Protein AF-D5UI68-F1 (afdb_monomer)

Secondary structure (DSSP, 8-state):
--HHHHHHHHHHHHHHHHHHHHHHHHH----------STTTHHHHHHHHHHHHHHHHHHHHHHHHHTTSTTHHHHHHHHHHHHTB-TTT-PBPPHHHHHHHHGGGS-TTHHHHHHHHHHHHSS--PPPPTT-EEE---THHHHHT-TT--HHHHHHHHHHHHHHHHHHHHHHHTTS---EEE---TT---HHHHHHHHTTPPPSEEEEEEETTEEEEEEE-SS-EEEEEEEETTPPP-EEE-SSSTT-EEETTSTTHHHHHHHHHHH----SSHHHHHHHHHHHHHTT-EEEEEEEEE-SSSSTTSPPEEEEEEEEE----

InterPro domains:
  IPR027797 Pre-toxin TG domain [PF14449] (60-125)

Mean predicted aligned error: 17.76 Å

Nearest PDB structures (foldseek):
  5izv-assembly2_B  TM=2.674E-01  e=1.136E+00  Legionella pneumophila subsp. pneumophila str. Philadelphia 1
  5hzy-assembly1_A  TM=2.699E-01  e=1.353E+00  Legionella pneumophila subsp. pneumophila str. Philadelphia 1
  5izv-assembly1_A  TM=2.686E-01  e=1.204E+00  Legionella pneumophila subsp. pneumophila str. Philadelphia 1
  9jkp-assembly1_B  TM=2.207E-01  e=4.865E+00  Staphylococcus aureus subsp. aureus NCTC 8325

pLDDT: mean 71.68, std 16.68, range [31.8, 94.94]

Structure (mmCIF, N/CA/C/O backbone):
data_AF-D5UI68-F1
#
_entry.id   AF-D5UI68-F1
#
loop_
_atom_site.group_PDB
_atom_site.id
_atom_site.type_symbol
_atom_site.label_atom_id
_atom_site.label_alt_id
_atom_site.label_comp_id
_atom_site.label_asym_id
_atom_site.label_entity_id
_atom_site.label_seq_id
_atom_site.pdbx_PDB_ins_code
_atom_site.Cartn_x
_atom_site.Cartn_y
_atom_site.Cartn_z
_atom_site.occupancy
_atom_site.B_iso_or_equiv
_atom_site.auth_seq_id
_atom_site.auth_comp_id
_atom_site.auth_asym_id
_atom_site.auth_atom_id
_atom_site.pdbx_PDB_model_num
ATOM 1 N N . MET A 1 1 ? -40.947 36.293 7.428 1.00 57.25 1 MET A N 1
ATOM 2 C CA . MET A 1 1 ? -41.201 35.545 8.686 1.00 57.25 1 MET A CA 1
ATOM 3 C C . MET A 1 1 ? -39.942 35.611 9.552 1.00 57.25 1 MET A C 1
ATOM 5 O O . MET A 1 1 ? -38.872 35.353 9.020 1.00 57.25 1 MET A O 1
ATOM 9 N N . SER A 1 2 ? -40.001 36.031 10.825 1.00 75.00 2 SER A N 1
ATOM 10 C CA . SER A 1 2 ? -38.771 36.193 11.628 1.00 75.00 2 SER A CA 1
ATOM 11 C C . SER A 1 2 ? -38.170 34.833 12.009 1.00 75.00 2 SER A C 1
ATOM 13 O O . SER A 1 2 ? -38.914 33.897 12.306 1.00 75.00 2 SER A O 1
ATOM 15 N N . ARG A 1 3 ? -36.832 34.714 12.044 1.00 68.38 3 ARG A N 1
ATOM 16 C CA . ARG A 1 3 ? -36.116 33.475 12.437 1.00 68.38 3 ARG A CA 1
ATOM 17 C C . ARG A 1 3 ? -36.639 32.866 13.747 1.00 68.38 3 ARG A C 1
ATOM 19 O O . ARG A 1 3 ? -36.708 31.651 13.873 1.00 68.38 3 ARG A O 1
ATOM 26 N N . ARG A 1 4 ? -37.085 33.701 14.695 1.00 75.25 4 ARG A N 1
ATOM 27 C CA . ARG A 1 4 ? -37.695 33.259 15.963 1.00 75.25 4 ARG A CA 1
ATOM 28 C C . ARG A 1 4 ? -39.044 32.558 15.779 1.00 75.25 4 ARG A C 1
ATOM 30 O O . ARG A 1 4 ? -39.340 31.634 16.525 1.00 75.25 4 ARG A O 1
ATOM 37 N N . ARG A 1 5 ? -39.857 32.969 14.800 1.00 77.88 5 ARG A N 1
ATOM 38 C CA . ARG A 1 5 ? -41.131 32.300 14.484 1.00 77.88 5 ARG A CA 1
ATOM 39 C C . ARG A 1 5 ? -40.904 30.960 13.788 1.00 77.88 5 ARG A C 1
ATOM 41 O O . ARG A 1 5 ? -41.599 30.009 14.111 1.00 77.88 5 ARG A O 1
ATOM 48 N N . VAL A 1 6 ? -39.902 30.874 12.909 1.00 76.56 6 VAL A N 1
ATOM 49 C CA . VAL A 1 6 ? -39.505 29.610 12.258 1.00 76.56 6 VAL A CA 1
ATOM 50 C C . VAL A 1 6 ? -39.012 28.600 13.297 1.00 76.56 6 VAL A C 1
ATOM 52 O O . VAL A 1 6 ? -39.478 27.469 13.306 1.00 76.56 6 VAL A O 1
ATOM 55 N N . LEU A 1 7 ? -38.139 29.018 14.221 1.00 72.25 7 LEU A N 1
ATOM 56 C CA . LEU A 1 7 ? -37.626 28.146 15.287 1.00 72.25 7 LEU A CA 1
ATOM 57 C C . LEU A 1 7 ? -38.727 27.659 16.234 1.00 72.25 7 LEU A C 1
ATOM 59 O O . LEU A 1 7 ? -38.763 26.479 16.556 1.00 72.25 7 LEU A O 1
ATOM 63 N N . ARG A 1 8 ? -39.657 28.536 16.635 1.00 78.62 8 ARG A N 1
ATOM 64 C CA . ARG A 1 8 ? -40.798 28.140 17.477 1.00 78.62 8 ARG A CA 1
ATOM 65 C C . ARG A 1 8 ? -41.752 27.186 16.759 1.00 78.62 8 ARG A C 1
ATOM 67 O O . ARG A 1 8 ? -42.230 26.245 17.376 1.00 78.62 8 ARG A O 1
ATOM 74 N N . ALA A 1 9 ? -42.004 27.405 15.468 1.00 79.69 9 ALA A N 1
ATOM 75 C CA . ALA A 1 9 ? -42.809 26.488 14.666 1.00 79.69 9 ALA A CA 1
ATOM 76 C C . ALA A 1 9 ? -42.132 25.113 14.553 1.00 79.69 9 ALA A C 1
ATOM 78 O O . ALA A 1 9 ? -42.786 24.097 14.749 1.00 79.69 9 ALA A O 1
ATOM 79 N N . LEU A 1 10 ? -40.814 25.084 14.331 1.00 68.56 10 LEU A N 1
ATOM 80 C CA . LEU A 1 10 ? -40.041 23.844 14.280 1.00 68.56 10 LEU A CA 1
ATOM 81 C C . LEU A 1 10 ? -40.073 23.099 15.624 1.00 68.56 10 LEU A C 1
ATOM 83 O O . LEU A 1 10 ? -40.309 21.899 15.655 1.00 68.56 10 LEU A O 1
ATOM 87 N N . GLN A 1 11 ? -39.896 23.818 16.737 1.00 76.25 11 GLN A N 1
ATOM 88 C CA . GLN A 1 11 ? -39.975 23.253 18.089 1.00 76.25 11 GLN A CA 1
ATOM 89 C C . GLN A 1 11 ? -41.354 22.659 18.390 1.00 76.25 11 GLN A C 1
ATOM 91 O O . GLN A 1 11 ? -41.433 21.592 18.989 1.00 76.25 11 GLN A O 1
ATOM 96 N N . LEU A 1 12 ? -42.431 23.315 17.950 1.00 83.69 12 LEU A N 1
ATOM 97 C CA . LEU A 1 12 ? -43.791 22.797 18.106 1.00 83.69 12 LEU A CA 1
ATOM 98 C C . LEU A 1 12 ? -44.023 21.543 17.262 1.00 83.69 12 LEU A C 1
ATOM 100 O O . LEU A 1 12 ? -44.583 20.578 17.768 1.00 83.69 12 LEU A O 1
ATOM 104 N N . VAL A 1 13 ? -43.555 21.526 16.013 1.00 76.12 13 VAL A N 1
ATOM 105 C CA . VAL A 1 13 ? -43.666 20.349 15.137 1.00 76.12 13 VAL A CA 1
ATOM 106 C C . VAL A 1 13 ? -42.909 19.160 15.726 1.00 76.12 13 VAL A C 1
ATOM 108 O O . VAL A 1 13 ? -43.465 18.069 15.814 1.00 76.12 13 VAL A O 1
ATOM 111 N N . VAL A 1 14 ? -41.677 19.378 16.194 1.00 70.81 14 VAL A N 1
ATOM 112 C CA . VAL A 1 14 ? -40.871 18.333 16.843 1.00 70.81 14 VAL A CA 1
ATOM 113 C C . VAL A 1 14 ? -41.535 17.861 18.138 1.00 70.81 14 VAL A C 1
ATOM 115 O O . VAL A 1 14 ? -41.624 16.657 18.365 1.00 70.81 14 VAL A O 1
ATOM 118 N N . GLY A 1 15 ? -42.055 18.784 18.954 1.00 77.31 15 GLY A N 1
ATOM 119 C CA . GLY A 1 15 ? -42.756 18.460 20.197 1.00 77.31 15 GLY A CA 1
ATOM 120 C C . GLY A 1 15 ? -43.983 17.584 19.957 1.00 77.31 15 GLY A C 1
ATOM 121 O O . GLY A 1 15 ? -44.082 16.505 20.531 1.00 77.31 15 GLY A O 1
ATOM 122 N N . VAL A 1 16 ? -44.868 17.999 19.046 1.00 80.88 16 VAL A N 1
ATOM 123 C CA . VAL A 1 16 ? -46.079 17.245 18.680 1.00 80.88 16 VAL A CA 1
ATOM 124 C C . VAL A 1 16 ? -45.727 15.867 18.125 1.00 80.88 16 VAL A C 1
ATOM 126 O O . VAL A 1 16 ? -46.325 14.873 18.529 1.00 80.88 16 VAL A O 1
ATOM 129 N N . TRP A 1 17 ? -44.735 15.789 17.237 1.00 75.38 17 TRP A N 1
ATOM 130 C CA . TRP A 1 17 ? -44.311 14.520 16.651 1.00 75.38 17 TRP A CA 1
ATOM 131 C C . TRP A 1 17 ? -43.743 13.559 17.702 1.00 75.38 17 TRP A C 1
ATOM 133 O O . TRP A 1 17 ? -44.108 12.387 17.730 1.00 75.38 17 TRP A O 1
ATOM 143 N N . THR A 1 18 ? -42.926 14.072 18.626 1.00 64.81 18 THR A N 1
ATOM 144 C CA . THR A 1 18 ? -42.363 13.280 19.730 1.00 64.81 18 THR A CA 1
ATOM 145 C C . THR A 1 18 ? -43.461 12.768 20.656 1.00 64.81 18 THR A C 1
ATOM 147 O O . THR A 1 18 ? -43.458 11.598 21.024 1.00 64.81 18 THR A O 1
ATOM 150 N N . THR A 1 19 ? -44.437 13.613 21.001 1.00 71.81 19 THR A N 1
ATOM 151 C CA . THR A 1 19 ? -45.574 13.200 21.829 1.00 71.81 19 THR A CA 1
ATOM 152 C C . THR A 1 19 ? -46.392 12.104 21.150 1.00 71.81 19 THR A C 1
ATOM 154 O O . THR A 1 19 ? -46.725 11.120 21.801 1.00 71.81 19 THR A O 1
ATOM 157 N N . LEU A 1 20 ? -46.671 12.224 19.849 1.00 67.00 20 LEU A N 1
ATOM 158 C CA . LEU A 1 20 ? -47.403 11.197 19.102 1.00 67.00 20 LEU A CA 1
ATOM 159 C C . LEU A 1 20 ? -46.634 9.871 19.030 1.00 67.00 20 LEU A C 1
ATOM 161 O O . LEU A 1 20 ? -47.237 8.817 19.214 1.00 67.00 20 LEU A O 1
ATOM 165 N N . ALA A 1 21 ? -45.315 9.917 18.825 1.00 63.84 21 ALA A N 1
ATOM 166 C CA . ALA A 1 21 ? -44.470 8.724 18.811 1.00 63.84 21 ALA A CA 1
ATOM 167 C C . ALA A 1 21 ? -44.450 8.018 20.178 1.00 63.84 21 ALA A C 1
ATOM 169 O O . ALA A 1 21 ? -44.620 6.804 20.251 1.00 63.84 21 ALA A O 1
ATOM 170 N N . VAL A 1 22 ? -44.306 8.784 21.265 1.00 67.44 22 VAL A N 1
ATOM 171 C CA . VAL A 1 22 ? -44.335 8.256 22.637 1.00 67.44 22 VAL A CA 1
ATOM 172 C C . VAL A 1 22 ? -45.699 7.653 22.962 1.00 67.44 22 VAL A C 1
ATOM 174 O O . VAL A 1 22 ? -45.761 6.550 23.491 1.00 67.44 22 VAL A O 1
ATOM 177 N N . VAL A 1 23 ? -46.796 8.326 22.604 1.00 73.44 23 VAL A N 1
ATOM 178 C CA . VAL A 1 23 ? -48.144 7.768 22.782 1.00 73.44 23 VAL A CA 1
ATOM 179 C C . VAL A 1 23 ? -48.280 6.450 22.017 1.00 73.44 23 VAL A C 1
ATOM 181 O O . VAL A 1 23 ? -48.733 5.480 22.609 1.00 73.44 23 VAL A O 1
ATOM 184 N N . GLY A 1 24 ? -47.809 6.375 20.767 1.00 64.12 24 GLY A N 1
ATOM 185 C CA . GLY A 1 24 ? -47.819 5.139 19.976 1.00 64.12 24 GLY A CA 1
ATOM 186 C C . GLY A 1 24 ? -47.038 3.984 20.614 1.00 64.12 24 GLY A C 1
ATOM 187 O O . GLY A 1 24 ? -47.504 2.852 20.587 1.00 64.12 24 GLY A O 1
ATOM 188 N N . LEU A 1 25 ? -45.898 4.264 21.254 1.00 57.84 25 LEU A N 1
ATOM 189 C CA . LEU A 1 25 ? -45.112 3.272 22.003 1.00 57.84 25 LEU A CA 1
ATOM 190 C C . LEU A 1 25 ? -45.866 2.690 23.208 1.00 57.84 25 LEU A C 1
ATOM 192 O O . LEU A 1 25 ? -45.700 1.514 23.515 1.00 57.84 25 LEU A O 1
ATOM 196 N N . PHE A 1 26 ? -46.687 3.497 23.888 1.00 66.75 26 PHE A N 1
ATOM 197 C CA . PHE A 1 26 ? -47.440 3.066 25.072 1.00 66.75 26 PHE A CA 1
ATOM 198 C C . PHE A 1 26 ? -48.853 2.553 24.760 1.00 66.75 26 PHE A C 1
ATOM 200 O O . PHE A 1 26 ? -49.473 1.939 25.627 1.00 66.75 26 PHE A O 1
ATOM 207 N N . THR A 1 27 ? -49.373 2.791 23.552 1.00 65.44 27 THR A N 1
ATOM 208 C CA . THR A 1 27 ? -50.676 2.272 23.101 1.00 65.44 27 THR A CA 1
ATOM 209 C C . THR A 1 27 ? -50.565 1.092 22.135 1.00 65.44 27 THR A C 1
ATOM 211 O O . THR A 1 27 ? -51.579 0.445 21.869 1.00 65.44 27 THR A O 1
ATOM 214 N N . ALA A 1 28 ? -49.367 0.776 21.630 1.00 53.88 28 ALA A N 1
ATOM 215 C CA . ALA A 1 28 ? -49.129 -0.421 20.831 1.00 53.88 28 ALA A CA 1
ATOM 216 C C . ALA A 1 28 ? -49.290 -1.682 21.698 1.00 53.88 28 ALA A C 1
ATOM 218 O O . ALA A 1 28 ? -48.521 -1.926 22.628 1.00 53.88 28 ALA A O 1
ATOM 219 N N . GLY A 1 29 ? -50.316 -2.483 21.403 1.00 53.19 29 GLY A N 1
ATOM 220 C CA . GLY A 1 29 ? -50.515 -3.783 22.039 1.00 53.19 29 GLY A CA 1
ATOM 221 C C . GLY A 1 29 ? -49.497 -4.814 21.532 1.00 53.19 29 GLY A C 1
ATOM 222 O O . GLY A 1 29 ? -49.109 -4.757 20.364 1.00 53.19 29 GLY A O 1
ATOM 223 N N . PRO A 1 30 ? -49.064 -5.775 22.369 1.00 50.69 30 PRO A N 1
ATOM 224 C CA . PRO A 1 30 ? -48.235 -6.878 21.906 1.00 50.69 30 PRO A CA 1
ATOM 225 C C . PRO A 1 30 ? -49.008 -7.693 20.863 1.00 50.69 30 PRO A C 1
ATOM 227 O O . PRO A 1 30 ? -50.122 -8.153 21.122 1.00 50.69 30 PRO A O 1
ATOM 230 N N . ALA A 1 31 ? -48.414 -7.883 19.685 1.00 50.03 31 ALA A N 1
ATOM 231 C CA . ALA A 1 31 ? -48.898 -8.863 18.723 1.00 50.03 31 ALA A CA 1
ATOM 232 C C . ALA A 1 31 ? -48.681 -10.259 19.329 1.00 50.03 31 ALA A C 1
ATOM 234 O O . ALA A 1 31 ? -47.574 -10.794 19.296 1.00 50.03 31 ALA A O 1
ATOM 235 N N . ALA A 1 32 ? -49.720 -10.813 19.955 1.00 44.88 32 ALA A N 1
ATOM 236 C CA . ALA A 1 32 ? -49.701 -12.161 20.505 1.00 44.88 32 ALA A CA 1
ATOM 237 C C . ALA A 1 32 ? -49.593 -13.169 19.350 1.00 44.88 32 ALA A C 1
ATOM 239 O O . ALA A 1 32 ? -50.527 -13.336 18.568 1.00 44.88 32 ALA A O 1
ATOM 240 N N . ALA A 1 33 ? -48.433 -13.808 19.221 1.00 44.22 33 ALA A N 1
ATOM 241 C CA . ALA A 1 33 ? -48.151 -14.816 18.206 1.00 44.22 33 ALA A CA 1
ATOM 242 C C . ALA A 1 33 ? -48.253 -16.222 18.819 1.00 44.22 33 ALA A C 1
ATOM 244 O O . ALA A 1 33 ? -47.259 -16.936 18.874 1.00 44.22 33 ALA A O 1
ATOM 245 N N . ASP A 1 34 ? -49.438 -16.618 19.295 1.00 43.50 34 ASP A N 1
ATOM 246 C CA . ASP A 1 34 ? -49.593 -17.872 20.056 1.00 43.50 34 ASP A CA 1
ATOM 247 C C . ASP A 1 34 ? -50.341 -19.009 19.326 1.00 43.50 34 ASP A C 1
ATOM 249 O O . ASP A 1 34 ? -50.597 -20.052 19.923 1.00 43.50 34 ASP A O 1
ATOM 253 N N . ASN A 1 35 ? -50.649 -18.906 18.025 1.00 51.81 35 ASN A N 1
ATOM 254 C CA . ASN A 1 35 ? -51.205 -20.044 17.268 1.00 51.81 35 ASN A CA 1
ATOM 255 C C . ASN A 1 35 ? -50.999 -19.986 15.738 1.00 51.81 35 ASN A C 1
ATOM 257 O O . ASN A 1 35 ? -51.957 -19.951 14.974 1.00 51.81 35 ASN A O 1
ATOM 261 N N . CYS A 1 36 ? -49.756 -20.069 15.256 1.00 48.06 36 CYS A N 1
ATOM 262 C CA . CYS A 1 36 ? -49.497 -20.264 13.821 1.00 48.06 36 CYS A CA 1
ATOM 263 C C . CYS A 1 36 ? -49.545 -21.760 13.459 1.00 48.06 36 CYS A C 1
ATOM 265 O O . CYS A 1 36 ? -48.551 -22.466 13.628 1.00 48.06 36 CYS A O 1
ATOM 267 N N . SER A 1 37 ? -50.688 -22.251 12.964 1.00 43.88 37 SER A N 1
ATOM 268 C CA . SER A 1 37 ? -50.844 -23.659 12.540 1.00 43.88 37 SER A CA 1
ATOM 269 C C . SER A 1 37 ? -50.918 -23.865 11.019 1.00 43.88 37 SER A C 1
ATOM 271 O O . SER A 1 37 ? -50.752 -24.995 10.560 1.00 43.88 37 SER A O 1
ATOM 273 N N . VAL A 1 38 ? -51.081 -22.801 10.215 1.00 50.94 38 VAL A N 1
ATOM 274 C CA . VAL A 1 38 ? -51.079 -22.864 8.738 1.00 50.94 38 VAL A CA 1
ATOM 275 C C . VAL A 1 38 ? -50.430 -21.638 8.074 1.00 50.94 38 VAL A C 1
ATOM 277 O O . VAL A 1 38 ? -50.360 -20.552 8.642 1.00 50.94 38 VAL A O 1
ATOM 280 N N . PHE A 1 39 ? -49.948 -21.823 6.837 1.00 40.75 39 PHE A N 1
ATOM 281 C CA . PHE A 1 39 ? -49.091 -20.891 6.078 1.00 40.75 39 PHE A CA 1
ATOM 282 C C . PHE A 1 39 ? -49.705 -19.491 5.848 1.00 40.75 39 PHE A C 1
ATOM 284 O O . PHE A 1 39 ? -48.975 -18.525 5.641 1.00 40.75 39 PHE A O 1
ATOM 291 N N . THR A 1 40 ? -51.033 -19.358 5.915 1.00 48.53 40 THR A N 1
ATOM 292 C CA . THR A 1 40 ? -51.745 -18.075 5.788 1.00 48.53 40 THR A CA 1
ATOM 293 C C . THR A 1 40 ? -51.684 -17.206 7.049 1.00 48.53 40 THR A C 1
ATOM 295 O O . THR A 1 40 ? -51.714 -15.986 6.916 1.00 48.53 40 THR A O 1
ATOM 298 N N . ASP A 1 41 ? -51.497 -17.785 8.244 1.00 50.53 41 ASP A N 1
ATOM 299 C CA . ASP A 1 41 ? -51.376 -17.022 9.505 1.00 50.53 41 ASP A CA 1
ATOM 300 C C . ASP A 1 41 ? -50.024 -16.293 9.615 1.00 50.53 41 ASP A C 1
ATOM 302 O O . ASP A 1 41 ? -49.902 -15.257 10.266 1.00 50.53 41 ASP A O 1
ATOM 306 N N . CYS A 1 42 ? -49.008 -16.776 8.894 1.00 47.28 42 CYS A N 1
ATOM 307 C CA . CYS A 1 42 ? -47.667 -16.191 8.876 1.00 47.28 42 CYS A CA 1
ATOM 308 C C . CYS A 1 42 ? -47.603 -14.870 8.077 1.00 47.28 42 CYS A C 1
ATOM 310 O O . CYS A 1 42 ? -46.727 -14.036 8.303 1.00 47.28 42 CYS A O 1
ATOM 312 N N . PHE A 1 43 ? -48.563 -14.620 7.177 1.00 41.50 43 PHE A N 1
ATOM 313 C CA . PHE A 1 43 ? -48.620 -13.365 6.417 1.00 41.50 43 PHE A CA 1
ATOM 314 C C . PHE A 1 43 ? -49.149 -12.180 7.241 1.00 41.50 43 PHE A C 1
ATOM 316 O O . PHE A 1 43 ? -48.818 -11.039 6.925 1.00 41.50 43 PHE A O 1
ATOM 323 N N . GLY A 1 44 ? -49.869 -12.423 8.344 1.00 46.25 44 GLY A N 1
ATOM 324 C CA . GLY A 1 44 ? -50.155 -11.383 9.341 1.00 46.25 44 GLY A CA 1
ATOM 325 C C . GLY A 1 44 ? -48.888 -10.902 10.063 1.00 46.25 44 GLY A C 1
ATOM 326 O O . GLY A 1 44 ? -48.765 -9.721 10.385 1.00 46.25 44 GLY A O 1
ATOM 327 N N . VAL A 1 45 ? -47.900 -11.792 10.219 1.00 47.94 45 VAL A N 1
ATOM 328 C CA . VAL A 1 45 ? -46.603 -11.507 10.855 1.00 47.94 45 VAL A CA 1
ATOM 329 C C . VAL A 1 45 ? -45.677 -10.687 9.950 1.00 47.94 45 VAL A C 1
ATOM 331 O O . VAL A 1 45 ? -44.808 -9.968 10.433 1.00 47.94 45 VAL A O 1
ATOM 334 N N . ALA A 1 46 ? -45.888 -10.704 8.630 1.00 43.41 46 ALA A N 1
ATOM 335 C CA . ALA A 1 46 ? -45.156 -9.828 7.717 1.00 43.41 46 ALA A CA 1
ATOM 336 C C . ALA A 1 46 ? -45.475 -8.342 7.967 1.00 43.41 46 ALA A C 1
ATOM 338 O O . ALA A 1 46 ? -44.577 -7.509 7.868 1.00 43.41 46 ALA A O 1
ATOM 339 N N . ASN A 1 47 ? -46.712 -8.013 8.366 1.00 46.91 47 ASN A N 1
ATOM 340 C CA . ASN A 1 47 ? -47.081 -6.648 8.747 1.00 46.91 47 ASN A CA 1
ATOM 341 C C . ASN A 1 47 ? -46.507 -6.259 10.117 1.00 46.91 47 ASN A C 1
ATOM 343 O O . ASN A 1 47 ? -46.012 -5.146 10.250 1.00 46.91 47 ASN A O 1
ATOM 347 N N . SER A 1 48 ? -46.463 -7.164 11.101 1.00 52.12 48 SER A N 1
ATOM 348 C CA . SER A 1 48 ? -45.856 -6.867 12.410 1.00 52.12 48 SER A CA 1
ATOM 349 C C . SER A 1 48 ? -44.323 -6.843 12.378 1.00 52.12 48 SER A C 1
ATOM 351 O O . SER A 1 48 ? -43.711 -6.057 13.096 1.00 52.12 48 SER A O 1
ATOM 353 N N . ALA A 1 49 ? -43.678 -7.617 11.500 1.00 49.16 49 ALA A N 1
ATOM 354 C CA . ALA A 1 49 ? -42.245 -7.509 11.227 1.00 49.16 49 ALA A CA 1
ATOM 355 C C . ALA A 1 49 ? -41.905 -6.193 10.513 1.00 49.16 49 ALA A C 1
ATOM 357 O O . ALA A 1 49 ? -40.882 -5.579 10.812 1.00 49.16 49 ALA A O 1
ATOM 358 N N . LEU A 1 50 ? -42.776 -5.732 9.607 1.00 50.00 50 LEU A N 1
ATOM 359 C CA . LEU A 1 50 ? -42.638 -4.429 8.964 1.00 50.00 50 LEU A CA 1
ATOM 360 C C . LEU A 1 50 ? -42.862 -3.292 9.973 1.00 50.00 50 LEU A C 1
ATOM 362 O O . LEU A 1 50 ? -42.076 -2.354 9.996 1.00 50.00 50 LEU A O 1
ATOM 366 N N . GLU A 1 51 ? -43.860 -3.390 10.855 1.00 53.47 51 GLU A N 1
ATOM 367 C CA . GLU A 1 51 ? -44.102 -2.425 11.938 1.00 53.47 51 GLU A CA 1
ATOM 368 C C . GLU A 1 51 ? -42.966 -2.403 12.968 1.00 53.47 51 GLU A C 1
ATOM 370 O O . GLU A 1 51 ? -42.535 -1.325 13.372 1.00 53.47 51 GLU A O 1
ATOM 375 N N . ALA A 1 52 ? -42.405 -3.557 13.336 1.00 54.41 52 ALA A N 1
ATOM 376 C CA . ALA A 1 52 ? -41.231 -3.642 14.202 1.00 54.41 52 ALA A CA 1
ATOM 377 C C . ALA A 1 52 ? -39.971 -3.091 13.516 1.00 54.41 52 ALA A C 1
ATOM 379 O O . ALA A 1 52 ? -39.180 -2.397 14.152 1.00 54.41 52 ALA A O 1
ATOM 380 N N . ALA A 1 53 ? -39.798 -3.333 12.212 1.00 52.12 53 ALA A N 1
ATOM 381 C CA . ALA A 1 53 ? -38.712 -2.752 11.426 1.00 52.12 53 ALA A CA 1
ATOM 382 C C . ALA A 1 53 ? -38.864 -1.231 11.287 1.00 52.12 53 ALA A C 1
ATOM 384 O O . ALA A 1 53 ? -37.878 -0.507 11.418 1.00 52.12 53 ALA A O 1
ATOM 385 N N . PHE A 1 54 ? -40.087 -0.729 11.093 1.00 57.22 54 PHE A N 1
ATOM 386 C CA . PHE A 1 54 ? -40.382 0.701 11.125 1.00 57.22 54 PHE A CA 1
ATOM 387 C C . PHE A 1 54 ? -40.159 1.288 12.518 1.00 57.22 54 PHE A C 1
ATOM 389 O O . PHE A 1 54 ? -39.580 2.363 12.614 1.00 57.22 54 PHE A O 1
ATOM 396 N N . GLY A 1 55 ? -40.534 0.585 13.588 1.00 59.28 55 GLY A N 1
ATOM 397 C CA . GLY A 1 55 ? -40.280 0.986 14.972 1.00 59.28 55 GLY A CA 1
ATOM 398 C C . GLY A 1 55 ? -38.787 1.068 15.291 1.00 59.28 55 GLY A C 1
ATOM 399 O O . GLY A 1 55 ? -38.326 2.080 15.811 1.00 59.28 55 GLY A O 1
ATOM 400 N N . LEU A 1 56 ? -38.004 0.061 14.899 1.00 58.75 56 LEU A N 1
ATOM 401 C CA . LEU A 1 56 ? -36.545 0.050 15.044 1.00 58.75 56 LEU A CA 1
ATOM 402 C C . LEU A 1 56 ? -35.871 1.121 14.181 1.00 58.75 56 LEU A C 1
ATOM 404 O O . LEU A 1 56 ? -34.967 1.802 14.655 1.00 58.75 56 LEU A O 1
ATOM 408 N N . ALA A 1 57 ? -36.327 1.324 12.943 1.00 52.75 57 ALA A N 1
ATOM 409 C CA . ALA A 1 57 ? -35.822 2.386 12.076 1.00 52.75 57 ALA A CA 1
ATOM 410 C C . ALA A 1 57 ? -36.165 3.779 12.629 1.00 52.75 57 ALA A C 1
ATOM 412 O O . ALA A 1 57 ? -35.329 4.679 12.594 1.00 52.75 57 ALA A O 1
ATOM 413 N N . LEU A 1 58 ? -37.364 3.955 13.190 1.00 59.59 58 LEU A N 1
ATOM 414 C CA . LEU A 1 58 ? -37.791 5.186 13.851 1.00 59.59 58 LEU A CA 1
ATOM 415 C C . LEU A 1 58 ? -36.955 5.452 15.107 1.00 59.59 58 LEU A C 1
ATOM 417 O O . LEU A 1 58 ? -36.514 6.580 15.303 1.00 59.59 58 LEU A O 1
ATOM 421 N N . LEU A 1 59 ? -36.698 4.428 15.926 1.00 62.38 59 LEU A N 1
ATOM 422 C CA . LEU A 1 59 ? -35.838 4.517 17.109 1.00 62.38 59 LEU A CA 1
ATOM 423 C C . LEU A 1 59 ? -34.385 4.809 16.732 1.00 62.38 59 LEU A C 1
ATOM 425 O O . LEU A 1 59 ? -33.757 5.632 17.388 1.00 62.38 59 LEU A O 1
ATOM 429 N N . ALA A 1 60 ? -33.871 4.223 15.650 1.00 54.91 60 ALA A N 1
ATOM 430 C CA . ALA A 1 60 ? -32.535 4.515 15.135 1.00 54.91 60 ALA A CA 1
ATOM 431 C C . ALA A 1 60 ? -32.427 5.963 14.629 1.00 54.91 60 ALA A C 1
ATOM 433 O O . ALA A 1 60 ? -31.470 6.671 14.943 1.00 54.91 60 ALA A O 1
ATOM 434 N N . VAL A 1 61 ? -33.436 6.449 13.900 1.00 57.50 61 VAL A N 1
ATOM 435 C CA . VAL A 1 61 ? -33.493 7.848 13.449 1.00 57.50 61 VAL A CA 1
ATOM 436 C C . VAL A 1 61 ? -33.646 8.798 14.637 1.00 57.50 61 VAL A C 1
ATOM 438 O O . VAL A 1 61 ? -32.967 9.819 14.687 1.00 57.50 61 VAL A O 1
ATOM 441 N N . LEU A 1 62 ? -34.486 8.470 15.619 1.00 60.00 62 LEU A N 1
ATOM 442 C CA . LEU A 1 62 ? -34.654 9.262 16.837 1.00 60.00 62 LEU A CA 1
ATOM 443 C C . LEU A 1 62 ? -33.371 9.275 17.678 1.00 60.00 62 LEU A C 1
ATOM 445 O O . LEU A 1 62 ? -32.989 10.334 18.167 1.00 60.00 62 LEU A O 1
ATOM 449 N N . SER A 1 63 ? -32.677 8.137 17.783 1.00 60.31 63 SER A N 1
ATOM 450 C CA . SER A 1 63 ? -31.351 8.005 18.395 1.00 60.31 63 SER A CA 1
ATOM 451 C C . SER A 1 63 ? -30.381 8.985 17.736 1.00 60.31 63 SER A C 1
ATOM 453 O O . SER A 1 63 ? -29.817 9.838 18.424 1.00 60.31 63 SER A O 1
ATOM 455 N N . MET A 1 64 ? -30.316 8.980 16.405 1.00 61.47 64 MET A N 1
ATOM 456 C CA . MET A 1 64 ? -29.469 9.882 15.627 1.00 61.47 64 MET A CA 1
ATOM 457 C C . MET A 1 64 ? -29.869 11.362 15.773 1.00 61.47 64 MET A C 1
ATOM 459 O O . MET A 1 64 ? -29.015 12.242 15.775 1.00 61.47 64 MET A O 1
ATOM 463 N N . VAL A 1 65 ? -31.165 11.668 15.906 1.00 60.25 65 VAL A N 1
ATOM 464 C CA . VAL A 1 65 ? -31.669 13.040 16.107 1.00 60.25 65 VAL A CA 1
ATOM 465 C C . VAL A 1 65 ? -31.346 13.558 17.511 1.00 60.25 65 VAL A C 1
ATOM 467 O O . VAL A 1 65 ? -30.995 14.731 17.659 1.00 60.25 65 VAL A O 1
ATOM 470 N N . LEU A 1 66 ? -31.419 12.704 18.537 1.00 57.75 66 LEU A N 1
ATOM 471 C CA . LEU A 1 66 ? -31.079 13.062 19.918 1.00 57.75 66 LEU A CA 1
ATOM 472 C C . LEU A 1 66 ? -29.596 13.425 20.077 1.00 57.75 66 LEU A C 1
ATOM 474 O O . LEU A 1 66 ? -29.276 14.277 20.908 1.00 57.75 66 LEU A O 1
ATOM 478 N N . ASP A 1 67 ? -28.718 12.893 19.224 1.00 62.84 67 ASP A N 1
ATOM 479 C CA . ASP A 1 67 ? -27.297 13.266 19.181 1.00 62.84 67 ASP A CA 1
ATOM 480 C C . ASP A 1 67 ? -27.080 14.739 18.780 1.00 62.84 67 ASP A C 1
ATOM 482 O O . ASP A 1 67 ? -26.062 15.342 19.125 1.00 62.84 67 ASP A O 1
ATOM 486 N N . PHE A 1 68 ? -28.055 15.357 18.099 1.00 54.88 68 PHE A N 1
ATOM 487 C CA . PHE A 1 68 ? -28.006 16.766 17.694 1.00 54.88 68 PHE A CA 1
ATOM 488 C C . PHE A 1 68 ? -28.694 17.722 18.677 1.00 54.88 68 PHE A C 1
ATOM 490 O O . PHE A 1 68 ? -28.625 18.939 18.482 1.00 54.88 68 PHE A O 1
ATOM 497 N N . VAL A 1 69 ? -29.338 17.213 19.735 1.00 58.25 69 VAL A N 1
ATOM 498 C CA . VAL A 1 69 ? -29.955 18.043 20.778 1.00 58.25 69 VAL A CA 1
ATOM 499 C C . VAL A 1 69 ? -28.891 18.410 21.822 1.00 58.25 69 VAL A C 1
ATOM 501 O O . VAL A 1 69 ? -28.389 17.525 22.523 1.00 58.25 69 VAL A O 1
ATOM 504 N N . PRO A 1 70 ? -28.534 19.704 21.971 1.00 49.00 70 PRO A N 1
ATOM 505 C CA . PRO A 1 70 ? -27.504 20.126 22.916 1.00 49.00 70 PRO A CA 1
ATOM 506 C C . PRO A 1 70 ? -27.827 19.682 24.348 1.00 49.00 70 PRO A C 1
ATOM 508 O O . PRO A 1 70 ? -28.929 19.913 24.841 1.00 49.00 70 PRO A O 1
ATOM 511 N N . GLY A 1 71 ? -26.863 19.042 25.014 1.00 54.06 71 GLY A N 1
ATOM 512 C CA . GLY A 1 71 ? -27.005 18.494 26.369 1.00 54.06 71 GLY A CA 1
ATOM 513 C C . GLY A 1 71 ? -27.568 17.069 26.416 1.00 54.06 71 GLY A C 1
ATOM 514 O O . GLY A 1 71 ? -27.052 16.250 27.170 1.00 54.06 71 GLY A O 1
ATOM 515 N N . VAL A 1 72 ? -28.551 16.733 25.575 1.00 57.62 72 VAL A N 1
ATOM 516 C CA . VAL A 1 72 ? -29.176 15.395 25.562 1.00 57.62 72 VAL A CA 1
ATOM 517 C C . VAL A 1 72 ? -28.266 14.359 24.901 1.00 57.62 72 VAL A C 1
ATOM 519 O O . VAL A 1 72 ? -28.025 13.311 25.495 1.00 57.62 72 VAL A O 1
ATOM 522 N N . GLY A 1 73 ? -27.670 14.678 23.746 1.00 60.56 73 GLY A N 1
ATOM 523 C CA . GLY A 1 73 ? -26.710 13.789 23.076 1.00 60.56 73 GLY A CA 1
ATOM 524 C C . GLY A 1 73 ? -25.457 13.500 23.916 1.00 60.56 73 GLY A C 1
ATOM 525 O O . GLY A 1 73 ? -24.916 12.401 23.887 1.00 60.56 73 GLY A O 1
ATOM 526 N N . THR A 1 74 ? -25.025 14.461 24.743 1.00 61.31 74 THR A N 1
ATOM 527 C CA . THR A 1 74 ? -23.891 14.298 25.668 1.00 61.31 74 THR A CA 1
ATOM 528 C C . THR A 1 74 ? -24.200 13.289 26.771 1.00 61.31 74 THR A C 1
ATOM 530 O O . THR A 1 74 ? -23.401 12.394 27.027 1.00 61.31 74 THR A O 1
ATOM 533 N N . VAL A 1 75 ? -25.355 13.428 27.429 1.00 60.94 75 VAL A N 1
ATOM 534 C CA . VAL A 1 75 ? -25.774 12.512 28.501 1.00 60.94 75 VAL A CA 1
ATOM 535 C C . VAL A 1 75 ? -26.021 11.117 27.937 1.00 60.94 75 VAL A C 1
ATOM 537 O O . VAL A 1 75 ? -25.561 10.139 28.521 1.00 60.94 75 VAL A O 1
ATOM 540 N N . LYS A 1 76 ? -26.678 11.034 26.776 1.00 69.31 76 LYS A N 1
ATOM 541 C CA . LYS A 1 76 ? -26.916 9.782 26.060 1.00 69.31 76 LYS A CA 1
ATOM 542 C C . LYS A 1 76 ? -25.600 9.058 25.762 1.00 69.31 76 LYS A C 1
ATOM 544 O O . LYS A 1 76 ? -25.421 7.944 26.239 1.00 69.31 76 LYS A O 1
ATOM 549 N N . GLY A 1 77 ? -24.639 9.730 25.123 1.00 61.62 77 GLY A N 1
ATOM 550 C CA . GLY A 1 77 ? -23.328 9.148 24.829 1.00 61.62 77 GLY A CA 1
ATOM 551 C C . GLY A 1 77 ? -22.588 8.649 26.078 1.00 61.62 77 GLY A C 1
ATOM 552 O O . GLY A 1 77 ? -22.015 7.564 26.062 1.00 61.62 77 GLY A O 1
ATOM 553 N N . ILE A 1 78 ? -22.636 9.385 27.194 1.00 63.25 78 ILE A N 1
ATOM 554 C CA . ILE A 1 78 ? -21.995 8.964 28.453 1.00 63.25 78 ILE A CA 1
ATOM 555 C C . ILE A 1 78 ? -22.615 7.667 28.990 1.00 63.25 78 ILE A C 1
ATOM 557 O O . ILE A 1 78 ? -21.896 6.755 29.407 1.00 63.25 78 ILE A O 1
ATOM 561 N N . VAL A 1 79 ? -23.944 7.579 28.993 1.00 58.53 79 VAL A N 1
ATOM 562 C CA . VAL A 1 79 ? -24.660 6.411 29.521 1.00 58.53 79 VAL A CA 1
ATOM 563 C C . VAL A 1 79 ? -24.491 5.202 28.592 1.00 58.53 79 VAL A C 1
ATOM 565 O O . VAL A 1 79 ? -24.263 4.088 29.064 1.00 58.53 79 VAL A O 1
ATOM 568 N N . GLU A 1 80 ? -24.513 5.416 27.281 1.00 68.62 80 GLU A N 1
ATOM 569 C CA . GLU A 1 80 ? -24.263 4.402 26.248 1.00 68.62 80 GLU A CA 1
ATOM 570 C C . GLU A 1 80 ? -22.841 3.840 26.326 1.00 68.62 80 GLU A C 1
ATOM 572 O O . GLU A 1 80 ? -22.626 2.628 26.298 1.00 68.62 80 GLU A O 1
ATOM 577 N N . ALA A 1 81 ? -21.851 4.697 26.565 1.00 64.31 81 ALA A N 1
ATOM 578 C CA . ALA A 1 81 ? -20.481 4.260 26.782 1.00 64.31 81 ALA A CA 1
ATOM 579 C C . ALA A 1 81 ? -20.309 3.380 28.031 1.00 64.31 81 ALA A C 1
ATOM 581 O O . ALA A 1 81 ? -19.565 2.387 28.000 1.00 64.31 81 ALA A O 1
ATOM 582 N N . GLY A 1 82 ? -20.996 3.745 29.119 1.00 66.12 82 GLY A N 1
ATOM 583 C CA . GLY A 1 82 ? -20.975 3.013 30.384 1.00 66.12 82 GLY A CA 1
ATOM 584 C C . GLY A 1 82 ? -21.678 1.658 30.297 1.00 66.12 82 GLY A C 1
ATOM 585 O O . GLY A 1 82 ? -21.148 0.661 30.782 1.00 66.12 82 GLY A O 1
ATOM 586 N N . THR A 1 83 ? -22.836 1.610 29.639 1.00 68.12 83 THR A N 1
ATOM 587 C CA . THR A 1 83 ? -23.650 0.391 29.490 1.00 68.12 83 THR A CA 1
ATOM 588 C C . THR A 1 83 ? -23.177 -0.517 28.353 1.00 68.12 83 THR A C 1
ATOM 590 O O . THR A 1 83 ? -23.440 -1.717 28.384 1.00 68.12 83 THR A O 1
ATOM 593 N N . GLY A 1 84 ? -22.446 0.028 27.375 1.00 61.56 84 GLY A N 1
ATOM 594 C CA . GLY A 1 84 ? -21.973 -0.702 26.199 1.00 61.56 84 GLY A CA 1
ATOM 595 C C . GLY A 1 84 ? -23.080 -1.054 25.209 1.00 61.56 84 GLY A C 1
ATOM 596 O O . GLY A 1 84 ? -22.863 -1.908 24.353 1.00 61.56 84 GLY A O 1
ATOM 597 N N . ARG A 1 85 ? -24.253 -0.424 25.331 1.00 69.81 85 ARG A N 1
ATOM 598 C CA . ARG A 1 85 ? -25.398 -0.622 24.442 1.00 69.81 85 ARG A CA 1
ATOM 599 C C . ARG A 1 85 ? -26.023 0.715 24.071 1.00 69.81 85 ARG A C 1
ATOM 601 O O . ARG A 1 85 ? -26.085 1.600 24.920 1.00 69.81 85 ARG A O 1
ATOM 608 N N . ASP A 1 86 ? -26.484 0.849 22.830 1.00 68.69 86 ASP A N 1
ATOM 609 C CA . ASP A 1 86 ? -27.304 1.990 22.412 1.00 68.69 86 ASP A CA 1
ATOM 610 C C . ASP A 1 86 ? -28.621 1.944 23.200 1.00 68.69 86 ASP A C 1
ATOM 612 O O . ASP A 1 86 ? -29.287 0.908 23.279 1.00 68.69 86 ASP A O 1
ATOM 616 N N . LEU A 1 87 ? -28.979 3.056 23.841 1.00 64.88 87 LEU A N 1
ATOM 617 C CA . LEU A 1 87 ? -30.071 3.090 24.816 1.00 64.88 87 LEU A CA 1
ATOM 618 C C . LEU A 1 87 ? -31.458 2.966 24.183 1.00 64.88 87 LEU A C 1
ATOM 620 O O . LEU A 1 87 ? -32.421 2.670 24.889 1.00 64.88 87 LEU A O 1
ATOM 624 N N . LEU A 1 88 ? -31.577 3.228 22.881 1.00 61.72 88 LEU A N 1
ATOM 625 C CA . LEU A 1 88 ? -32.851 3.236 22.159 1.00 61.72 88 LEU A CA 1
ATOM 626 C C . LEU A 1 88 ? -33.072 1.953 21.360 1.00 61.72 88 LEU A C 1
ATOM 628 O O . LEU A 1 88 ? -34.203 1.496 21.237 1.00 61.72 88 LEU A O 1
ATOM 632 N N . THR A 1 89 ? -32.005 1.370 20.826 1.00 62.47 89 THR A N 1
ATOM 633 C CA . THR A 1 89 ? -32.041 0.184 19.963 1.00 62.47 89 THR A CA 1
ATOM 634 C C . THR A 1 89 ? -31.590 -1.086 20.684 1.00 62.47 89 THR A C 1
ATOM 636 O O . THR A 1 89 ? -31.878 -2.185 20.214 1.00 62.47 89 THR A O 1
ATOM 639 N N . GLY A 1 90 ? -30.891 -0.963 21.818 1.00 60.78 90 GLY A N 1
ATOM 640 C CA . GLY A 1 90 ? -30.374 -2.085 22.604 1.00 60.78 90 GLY A CA 1
ATOM 641 C C . GLY A 1 90 ? -29.183 -2.813 21.971 1.00 60.78 90 GLY A C 1
ATOM 642 O O . GLY A 1 90 ? -28.733 -3.821 22.519 1.00 60.78 90 GLY A O 1
ATOM 643 N N . GLN A 1 91 ? -28.674 -2.329 20.835 1.00 61.94 91 GLN A N 1
ATOM 644 C CA . GLN A 1 91 ? -27.543 -2.931 20.130 1.00 61.94 91 GLN A CA 1
ATOM 645 C C . GLN A 1 91 ? -26.243 -2.735 20.911 1.00 61.94 91 GLN A C 1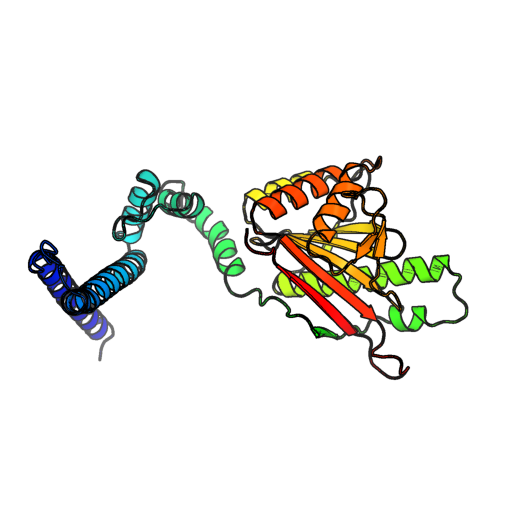
ATOM 647 O O . GLN A 1 91 ? -26.050 -1.698 21.544 1.00 61.94 91 GLN A O 1
ATOM 652 N N . GLU A 1 92 ? -25.352 -3.730 20.882 1.00 62.12 92 GLU A N 1
ATOM 653 C CA . GLU A 1 92 ? -24.029 -3.597 21.495 1.00 62.12 92 GLU A CA 1
ATOM 654 C C . GLU A 1 92 ? -23.178 -2.589 20.732 1.00 62.12 92 GLU A C 1
ATOM 656 O O . GLU A 1 92 ? -23.087 -2.629 19.508 1.00 62.12 92 GLU A O 1
ATOM 661 N N . LEU A 1 93 ? -22.571 -1.681 21.491 1.00 64.56 93 LEU A N 1
ATOM 662 C CA . LEU A 1 93 ? -21.742 -0.616 20.956 1.00 64.56 93 LEU A CA 1
ATOM 663 C C . LEU A 1 93 ? -20.319 -1.105 20.772 1.00 64.56 93 LEU A C 1
ATOM 665 O O . LEU A 1 93 ? -19.700 -1.657 21.693 1.00 64.56 93 LEU A O 1
ATOM 669 N N . GLU A 1 94 ? -19.770 -0.798 19.606 1.00 61.50 94 GLU A N 1
ATOM 670 C CA . GLU A 1 94 ? -18.378 -1.076 19.318 1.00 61.50 94 GLU A CA 1
ATOM 671 C C . GLU A 1 94 ? -17.471 -0.281 20.279 1.00 61.50 94 GLU A C 1
ATOM 673 O O . GLU A 1 94 ? -17.805 0.838 20.696 1.00 61.50 94 GLU A O 1
ATOM 678 N N . PRO A 1 95 ? -16.282 -0.795 20.647 1.00 58.09 95 PRO A N 1
ATOM 679 C CA . PRO A 1 95 ? -15.400 -0.142 21.619 1.00 58.09 95 PRO A CA 1
ATOM 680 C C . PRO A 1 95 ? -15.064 1.324 21.292 1.00 58.09 95 PRO A C 1
ATOM 682 O O . PRO A 1 95 ? -14.826 2.124 22.198 1.00 58.09 95 PRO A O 1
ATOM 685 N N . TRP A 1 96 ? -15.069 1.695 20.008 1.00 49.31 96 TRP A N 1
ATOM 686 C CA . TRP A 1 96 ? -14.832 3.067 19.561 1.00 49.31 96 TRP A CA 1
ATOM 687 C C . TRP A 1 96 ? -16.052 3.986 19.753 1.00 49.31 96 TRP A C 1
ATOM 689 O O . TRP A 1 96 ? -15.870 5.159 20.075 1.00 49.31 96 TRP A O 1
ATOM 699 N N . GLU A 1 97 ? -17.281 3.475 19.629 1.00 56.75 97 GLU A N 1
ATOM 700 C CA . GLU A 1 97 ? -18.524 4.229 19.872 1.00 56.75 97 GLU A CA 1
ATOM 701 C C . GLU A 1 97 ? -18.658 4.557 21.359 1.00 56.75 97 GLU A C 1
ATOM 703 O O . GLU A 1 97 ? -18.960 5.686 21.748 1.00 56.75 97 GLU A O 1
ATOM 708 N N . ARG A 1 98 ? -18.273 3.603 22.210 1.00 62.09 98 ARG A N 1
ATOM 709 C CA . ARG A 1 98 ? -18.179 3.800 23.661 1.00 62.09 98 ARG A CA 1
ATOM 710 C C . ARG A 1 98 ? -17.138 4.858 24.027 1.00 62.09 98 ARG A C 1
ATOM 712 O O . ARG A 1 98 ? -17.371 5.687 24.901 1.00 62.09 98 ARG A O 1
ATOM 719 N N . ALA A 1 99 ? -15.997 4.887 23.340 1.00 57.38 99 ALA A N 1
ATOM 720 C CA . ALA A 1 99 ? -14.973 5.903 23.576 1.00 57.38 99 ALA A CA 1
ATOM 721 C C . ALA A 1 99 ? -15.444 7.324 23.198 1.00 57.38 99 ALA A C 1
ATOM 723 O O . ALA A 1 99 ? -15.056 8.294 23.852 1.00 57.38 99 ALA A O 1
ATOM 724 N N . LEU A 1 100 ? -16.312 7.458 22.187 1.00 57.34 100 LEU A N 1
ATOM 725 C CA . LEU A 1 100 ? -16.905 8.745 21.802 1.00 57.34 100 LEU A CA 1
ATOM 726 C C . LEU A 1 100 ? -17.885 9.281 22.849 1.00 57.34 100 LEU A C 1
ATOM 728 O O . LEU A 1 100 ? -17.940 10.491 23.068 1.00 57.34 100 LEU A O 1
ATOM 732 N N . GLY A 1 101 ? -18.611 8.394 23.525 1.00 57.81 101 GLY A N 1
ATOM 733 C CA . GLY A 1 101 ? -19.587 8.763 24.544 1.00 57.81 101 GLY A CA 1
ATOM 734 C C . GLY A 1 101 ? -18.990 9.342 25.834 1.00 57.81 101 GLY A C 1
ATOM 735 O O . GLY A 1 101 ? -19.569 10.243 26.433 1.00 57.81 101 GLY A O 1
ATOM 736 N N . VAL A 1 102 ? -17.791 8.903 26.236 1.00 54.19 102 VAL A N 1
ATOM 737 C CA . VAL A 1 102 ? -17.085 9.417 27.436 1.00 54.19 102 VAL A CA 1
ATOM 738 C C . VAL A 1 102 ? -16.299 10.697 27.141 1.00 54.19 102 VAL A C 1
ATOM 740 O O . VAL A 1 102 ? -15.916 11.431 28.048 1.00 54.19 102 VAL A O 1
ATOM 743 N N . LEU A 1 103 ? -16.073 11.004 25.867 1.00 50.19 103 LEU A N 1
ATOM 744 C CA . LEU A 1 103 ? -15.221 12.100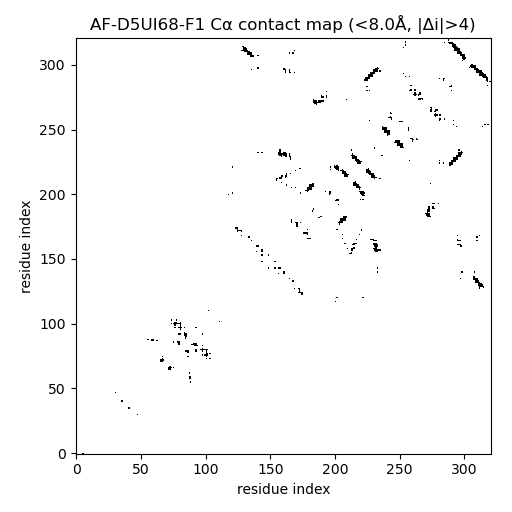 25.413 1.00 50.19 103 LEU A CA 1
ATOM 745 C C . LEU A 1 103 ? -15.539 13.494 26.008 1.00 50.19 103 LEU A C 1
ATOM 747 O O . LEU A 1 103 ? -14.600 14.253 26.253 1.00 50.19 103 LEU A O 1
ATOM 751 N N . PRO A 1 104 ? -16.805 13.849 26.305 1.00 53.81 104 PRO A N 1
ATOM 752 C CA . PRO A 1 104 ? -17.139 15.099 26.990 1.00 53.81 104 PRO A CA 1
ATOM 753 C C . PRO A 1 104 ? -16.637 15.181 28.444 1.00 53.81 104 PRO A C 1
ATOM 755 O O . PRO A 1 104 ? -16.461 16.284 28.956 1.00 53.81 104 PRO A O 1
ATOM 758 N N . LEU A 1 105 ? -16.390 14.043 29.106 1.00 52.56 105 LEU A N 1
ATOM 759 C CA . LEU A 1 105 ? -15.953 13.965 30.507 1.00 52.56 105 LEU A CA 1
ATOM 760 C C . LEU A 1 105 ? -14.429 14.094 30.679 1.00 52.56 105 LEU A C 1
ATOM 762 O O . LEU A 1 105 ? -13.970 14.419 31.770 1.00 52.56 105 LEU A O 1
ATOM 766 N N . VAL A 1 106 ? -13.638 13.868 29.622 1.00 49.56 106 VAL A N 1
ATOM 767 C CA . VAL A 1 106 ? -12.161 13.749 29.706 1.00 49.56 106 VAL A CA 1
ATOM 768 C C . VAL A 1 106 ? -11.420 15.059 29.364 1.00 49.56 106 VAL A C 1
ATOM 770 O O . VAL A 1 106 ? -10.200 15.086 29.248 1.00 49.56 106 VAL A O 1
ATOM 773 N N . GLY A 1 107 ? -12.126 16.189 29.268 1.00 38.47 107 GLY A N 1
ATOM 774 C CA . GLY A 1 107 ? -11.512 17.515 29.110 1.00 38.47 107 GLY A CA 1
ATOM 775 C C . GLY A 1 107 ? -11.677 18.098 27.703 1.00 38.47 107 GLY A C 1
ATOM 776 O O . GLY A 1 107 ? -11.268 17.524 26.695 1.00 38.47 107 GLY A O 1
ATOM 777 N N . GLY A 1 108 ? -12.332 19.261 27.661 1.00 44.28 108 GLY A N 1
ATOM 778 C CA . GLY A 1 108 ? -12.922 19.879 26.475 1.00 44.28 108 GLY A CA 1
ATOM 779 C C . GLY A 1 108 ? -11.974 20.307 25.351 1.00 44.28 108 GLY A C 1
ATOM 780 O O . GLY A 1 108 ? -10.761 20.334 25.507 1.00 44.28 108 GLY A O 1
ATOM 781 N N . LEU A 1 109 ? -12.599 20.673 24.219 1.00 39.00 109 LEU A N 1
ATOM 782 C CA . LEU A 1 109 ? -12.109 21.317 22.978 1.00 39.00 109 LEU A CA 1
ATOM 783 C C . LEU A 1 109 ? -10.842 20.750 22.296 1.00 39.00 109 LEU A C 1
ATOM 785 O O . LEU A 1 109 ? -10.842 20.605 21.074 1.00 39.00 109 LEU A O 1
ATOM 789 N N . ALA A 1 110 ? -9.800 20.360 23.026 1.00 38.16 110 ALA A N 1
ATOM 790 C CA . ALA A 1 110 ? -8.593 19.722 22.506 1.00 38.16 110 ALA A CA 1
ATOM 791 C C . ALA A 1 110 ? -8.864 18.302 21.970 1.00 38.16 110 ALA A C 1
ATOM 793 O O . ALA A 1 110 ? -8.402 17.962 20.880 1.00 38.16 110 ALA A O 1
ATOM 794 N N . ALA A 1 111 ? -9.697 17.508 22.655 1.00 43.97 111 ALA A N 1
ATOM 795 C CA . ALA A 1 111 ? -10.145 16.204 22.149 1.00 43.97 111 ALA A CA 1
ATOM 796 C C . ALA A 1 111 ? -11.035 16.343 20.891 1.00 43.97 111 ALA A C 1
ATOM 798 O O . ALA A 1 111 ? -10.933 15.562 19.944 1.00 43.97 111 ALA A O 1
ATOM 799 N N . VAL A 1 112 ? -11.836 17.415 20.820 1.00 40.53 112 VAL A N 1
ATOM 800 C CA . VAL A 1 112 ? -12.692 17.751 19.664 1.00 40.53 112 VAL A CA 1
ATOM 801 C C . VAL A 1 112 ? -11.861 18.214 18.454 1.00 40.53 112 VAL A C 1
ATOM 803 O O . VAL A 1 112 ? -12.199 17.921 17.304 1.00 40.53 112 VAL A O 1
ATOM 806 N N . ALA A 1 113 ? -10.724 18.880 18.675 1.00 39.09 113 ALA A N 1
ATOM 807 C CA . ALA A 1 113 ? -9.766 19.212 17.617 1.00 39.09 113 ALA A CA 1
ATOM 808 C C . ALA A 1 113 ? -9.078 17.957 17.032 1.00 39.09 113 ALA A C 1
ATOM 810 O O . ALA A 1 113 ? -8.817 17.893 15.828 1.00 39.09 113 ALA A O 1
ATOM 811 N N . GLY A 1 114 ? -8.846 16.930 17.858 1.00 40.06 114 GLY A N 1
ATOM 812 C CA . GLY A 1 114 ? -8.412 15.603 17.404 1.00 40.06 114 GLY A CA 1
ATOM 813 C C . GLY A 1 114 ? -9.481 14.894 16.562 1.00 40.06 114 GLY A C 1
ATOM 814 O O . GLY A 1 114 ? -9.196 14.401 15.471 1.00 40.06 114 GLY A O 1
ATOM 815 N N . LEU A 1 115 ? -10.743 14.939 16.998 1.00 38.78 115 LEU A N 1
ATOM 816 C CA . LEU A 1 115 ? -11.886 14.324 16.306 1.00 38.78 115 LEU A CA 1
ATOM 817 C C . LEU A 1 115 ? -12.388 15.071 15.066 1.00 38.78 115 LEU A C 1
ATOM 819 O O . LEU A 1 115 ? -13.038 14.483 14.208 1.00 38.78 115 LEU A O 1
ATOM 823 N N . SER A 1 116 ? -12.091 16.354 14.905 1.00 36.94 116 SER A N 1
ATOM 824 C CA . SER A 1 116 ? -12.371 17.053 13.642 1.00 36.94 116 SER A CA 1
ATOM 825 C C . SER A 1 116 ? -11.372 16.672 12.539 1.00 36.94 116 SER A C 1
ATOM 827 O O . SER A 1 116 ? -11.684 16.822 11.356 1.00 36.94 116 SER A O 1
ATOM 829 N N . ARG A 1 117 ? -10.212 16.094 12.897 1.00 39.81 117 ARG A N 1
ATOM 830 C CA . ARG A 1 117 ? -9.310 15.389 11.961 1.00 39.81 117 ARG A CA 1
ATOM 831 C C . ARG A 1 117 ? -9.786 13.949 11.709 1.00 39.81 117 ARG A C 1
ATOM 833 O O . ARG A 1 117 ? -9.856 13.546 10.553 1.00 39.81 117 ARG A O 1
ATOM 840 N N . ILE A 1 118 ? -10.242 13.289 12.777 1.00 38.25 118 ILE A N 1
ATOM 841 C CA . ILE A 1 118 ? -11.269 12.227 12.857 1.00 38.25 118 ILE A CA 1
ATOM 842 C C . ILE A 1 118 ? -12.289 12.154 11.697 1.00 38.25 118 ILE A C 1
ATOM 844 O O . ILE A 1 118 ? -12.151 11.460 10.692 1.00 38.25 118 ILE A O 1
ATOM 848 N N . GLY A 1 119 ? -13.322 12.995 11.813 1.00 31.80 119 GLY A N 1
ATOM 849 C CA . GLY A 1 119 ? -14.462 13.090 10.898 1.00 31.80 119 GLY A CA 1
ATOM 850 C C . GLY A 1 119 ? -14.180 13.751 9.542 1.00 31.80 119 GLY A C 1
ATOM 851 O O . GLY A 1 119 ? -15.064 13.767 8.682 1.00 31.80 119 GLY A O 1
ATOM 852 N N . ARG A 1 120 ? -12.970 14.288 9.315 1.00 38.69 120 ARG A N 1
ATOM 853 C CA . ARG A 1 120 ? -12.482 14.636 7.964 1.00 38.69 120 ARG A CA 1
ATOM 854 C C . ARG A 1 120 ? -11.747 13.479 7.287 1.00 38.69 120 ARG A C 1
ATOM 856 O O . ARG A 1 120 ? -11.677 13.476 6.067 1.00 38.69 120 ARG A O 1
ATOM 863 N N . ALA A 1 121 ? -11.238 12.498 8.035 1.00 39.84 121 ALA A N 1
ATOM 864 C CA . ALA A 1 121 ? -10.730 11.248 7.469 1.00 39.84 121 ALA A CA 1
ATOM 865 C C . ALA A 1 121 ? -11.871 10.287 7.077 1.00 39.84 121 ALA A C 1
ATOM 867 O O . ALA A 1 121 ? -11.737 9.543 6.115 1.00 39.84 121 ALA A O 1
ATOM 868 N N . GLY A 1 122 ? -13.021 10.353 7.763 1.00 37.97 122 GLY A N 1
ATOM 869 C CA . GLY A 1 122 ? -14.180 9.485 7.500 1.00 37.97 122 GLY A CA 1
ATOM 870 C C . GLY A 1 122 ? -15.076 9.875 6.314 1.00 37.97 122 GLY A C 1
ATOM 871 O O . GLY A 1 122 ? -15.922 9.082 5.907 1.00 37.97 122 GLY A O 1
ATOM 872 N N . ARG A 1 123 ? -14.914 11.070 5.727 1.00 35.12 123 ARG A N 1
ATOM 873 C CA . ARG A 1 123 ? -15.683 11.501 4.545 1.00 35.12 123 ARG A CA 1
ATOM 874 C C . ARG A 1 123 ? -14.829 11.423 3.281 1.00 35.12 123 ARG A C 1
ATOM 876 O O . ARG A 1 123 ? -14.243 12.412 2.862 1.00 35.12 123 ARG A O 1
ATOM 883 N N . GLY A 1 124 ? -14.834 10.248 2.652 1.00 39.31 124 GLY A N 1
ATOM 884 C CA . GLY A 1 124 ? -14.704 10.159 1.196 1.00 39.31 124 GLY A CA 1
ATOM 885 C C . GLY A 1 124 ? -13.317 9.895 0.613 1.00 39.31 124 GLY A C 1
ATOM 886 O O . GLY A 1 124 ? -13.010 10.453 -0.436 1.00 39.31 124 GLY A O 1
ATOM 887 N N . ALA A 1 125 ? -12.511 9.004 1.197 1.00 47.91 125 ALA A N 1
ATOM 888 C CA . ALA A 1 125 ? -11.511 8.304 0.389 1.00 47.91 125 ALA A CA 1
ATOM 889 C C . ALA A 1 125 ? -12.256 7.381 -0.592 1.00 47.91 125 ALA A C 1
ATOM 891 O O . ALA A 1 125 ? -12.660 6.267 -0.248 1.00 47.91 125 ALA A O 1
ATOM 892 N N . ARG A 1 126 ? -12.546 7.881 -1.799 1.00 58.22 126 ARG A N 1
ATOM 893 C CA . ARG A 1 126 ? -13.081 7.052 -2.881 1.00 58.22 126 ARG A CA 1
ATOM 894 C C . ARG A 1 126 ? -12.018 6.005 -3.193 1.00 58.22 126 ARG A C 1
ATOM 896 O O . ARG A 1 126 ? -10.925 6.358 -3.611 1.00 58.22 126 ARG A O 1
ATOM 903 N N . MET A 1 127 ? -12.336 4.733 -2.977 1.00 62.03 127 MET A N 1
ATOM 904 C CA . MET A 1 127 ? -11.420 3.654 -3.333 1.00 62.03 127 MET A CA 1
ATOM 905 C C . MET A 1 127 ? -11.256 3.609 -4.856 1.00 62.03 127 MET A C 1
ATOM 907 O O . MET A 1 127 ? -12.272 3.517 -5.557 1.00 62.03 127 MET A O 1
ATOM 911 N N . PRO A 1 128 ? -10.017 3.640 -5.372 1.00 71.75 128 PRO A N 1
ATOM 912 C CA . PRO A 1 128 ? -9.755 3.384 -6.777 1.00 71.75 128 PRO A CA 1
ATOM 913 C C . PRO A 1 128 ? -10.243 1.981 -7.116 1.00 71.75 128 PRO A C 1
ATOM 915 O O . PRO A 1 128 ? -9.859 1.009 -6.462 1.00 71.75 128 PRO A O 1
ATOM 918 N N . GLY A 1 129 ? -11.124 1.883 -8.106 1.00 74.44 129 GLY A N 1
ATOM 919 C CA . GLY A 1 129 ? -11.526 0.596 -8.658 1.00 74.44 129 GLY A CA 1
ATOM 920 C C . GLY A 1 129 ? -10.418 0.010 -9.529 1.00 74.44 129 GLY A C 1
ATOM 921 O O . GLY A 1 129 ? -9.521 0.728 -9.981 1.00 74.44 129 GLY A O 1
ATOM 922 N N . GLU A 1 130 ? -10.507 -1.283 -9.808 1.00 78.62 130 GLU A N 1
ATOM 923 C CA . GLU A 1 130 ? -9.722 -1.896 -10.876 1.00 78.62 130 GLU A CA 1
ATOM 924 C C . GLU A 1 130 ? -9.919 -1.135 -12.199 1.00 78.62 130 GLU A C 1
ATOM 926 O O . GLU A 1 130 ? -11.005 -0.634 -12.497 1.00 78.62 130 GLU A O 1
ATOM 931 N N . GLY A 1 131 ? -8.840 -0.965 -12.960 1.00 76.31 131 GLY A N 1
ATOM 932 C CA . GLY A 1 131 ? -8.819 -0.162 -14.177 1.00 76.31 131 GLY A CA 1
ATOM 933 C C . GLY A 1 131 ? -8.735 1.351 -13.949 1.00 76.31 131 GLY A C 1
ATOM 934 O O . GLY A 1 131 ? -8.680 2.090 -14.935 1.00 76.31 131 GLY A O 1
ATOM 935 N N . THR A 1 132 ? -8.688 1.836 -12.698 1.00 77.62 132 THR A N 1
ATOM 936 C CA . THR A 1 132 ? -8.434 3.262 -12.414 1.00 77.62 132 THR A CA 1
ATOM 937 C C . THR A 1 132 ? -7.055 3.658 -12.936 1.00 77.62 132 THR A C 1
ATOM 939 O O . THR A 1 132 ? -6.074 2.942 -12.730 1.00 77.62 132 THR A O 1
ATOM 942 N N . ARG A 1 133 ? -6.988 4.807 -13.617 1.00 79.56 133 ARG A N 1
ATOM 943 C CA . ARG A 1 133 ? -5.787 5.318 -14.286 1.00 79.56 133 ARG A CA 1
ATOM 944 C C . ARG A 1 133 ? -5.407 6.681 -13.737 1.00 79.56 133 ARG A C 1
ATOM 946 O O . ARG A 1 133 ? -6.264 7.554 -13.616 1.00 79.56 133 ARG A O 1
ATOM 953 N N . TYR A 1 134 ? -4.116 6.879 -13.512 1.00 74.25 134 TYR A N 1
ATOM 954 C CA . TYR A 1 134 ? -3.539 8.171 -13.168 1.00 74.25 134 TYR A CA 1
ATOM 955 C C . TYR A 1 134 ? -2.524 8.575 -14.234 1.00 74.25 134 TYR A C 1
ATOM 957 O O . TYR A 1 134 ? -1.708 7.739 -14.639 1.00 74.25 134 TYR A O 1
ATOM 965 N N . PRO A 1 135 ? -2.537 9.838 -14.689 1.00 73.44 135 PRO A N 1
ATOM 966 C CA . PRO A 1 135 ? -1.503 10.322 -15.587 1.00 73.44 135 PRO A CA 1
ATOM 967 C C . PRO A 1 135 ? -0.143 10.253 -14.885 1.00 73.44 135 PRO A C 1
ATOM 969 O O . PRO A 1 135 ? -0.010 10.662 -13.731 1.00 73.44 135 PRO A O 1
ATOM 972 N N . TYR A 1 136 ? 0.873 9.763 -15.591 1.00 71.31 136 TYR A N 1
ATOM 973 C CA . TYR A 1 136 ? 2.244 9.717 -15.099 1.00 71.31 136 TYR A CA 1
ATOM 974 C C . TYR A 1 136 ? 3.152 10.455 -16.085 1.00 71.31 136 TYR A C 1
ATOM 976 O O . TYR A 1 136 ? 3.432 9.984 -17.182 1.00 71.31 136 TYR A O 1
ATOM 984 N N . SER A 1 137 ? 3.591 11.655 -15.712 1.00 66.88 137 SER A N 1
ATOM 985 C CA . SER A 1 137 ? 4.363 12.547 -16.588 1.00 66.88 137 SER A CA 1
ATOM 986 C C . SER A 1 137 ? 5.873 12.523 -16.326 1.00 66.88 137 SER A C 1
ATOM 988 O O . SER A 1 137 ? 6.605 13.322 -16.909 1.00 66.88 137 SER A O 1
ATOM 990 N N . ASP A 1 138 ? 6.363 11.625 -15.466 1.00 73.44 138 ASP A N 1
ATOM 991 C CA . ASP A 1 138 ? 7.781 11.597 -15.105 1.00 73.44 138 ASP A CA 1
ATOM 992 C C . ASP A 1 138 ? 8.646 11.099 -16.290 1.00 73.44 138 ASP A C 1
ATOM 994 O O . ASP A 1 138 ? 8.388 10.022 -16.852 1.00 73.44 138 ASP A O 1
ATOM 998 N N . PRO A 1 139 ? 9.711 11.836 -16.667 1.00 73.56 139 PRO A N 1
ATOM 999 C CA . PRO A 1 139 ? 10.620 11.446 -17.746 1.00 73.56 139 PRO A CA 1
ATOM 1000 C C . PRO A 1 139 ? 11.326 10.097 -17.517 1.00 73.56 139 PRO A C 1
ATOM 1002 O O . PRO A 1 139 ? 11.835 9.506 -18.475 1.00 73.56 139 PRO A O 1
ATOM 1005 N N . LYS A 1 140 ? 11.329 9.558 -16.288 1.00 77.81 140 LYS A N 1
ATOM 1006 C CA . LYS A 1 140 ? 11.858 8.223 -15.957 1.00 77.81 140 LYS A CA 1
ATOM 1007 C C . LYS A 1 140 ? 11.305 7.112 -16.853 1.00 77.81 140 LYS A C 1
ATOM 1009 O O . LYS A 1 140 ? 12.072 6.222 -17.223 1.00 77.81 140 LYS A O 1
ATOM 1014 N N . VAL A 1 141 ? 10.030 7.156 -17.259 1.00 72.31 141 VAL A N 1
ATOM 1015 C CA . VAL A 1 141 ? 9.465 6.110 -18.143 1.00 72.31 141 VAL A CA 1
ATOM 1016 C C . VAL A 1 141 ? 10.107 6.138 -19.523 1.00 72.31 141 VAL A C 1
ATOM 1018 O O . VAL A 1 141 ? 10.431 5.094 -20.083 1.00 72.31 141 VAL A O 1
ATOM 1021 N N . GLN A 1 142 ? 10.349 7.331 -20.064 1.00 73.88 142 GLN A N 1
ATOM 1022 C CA . GLN A 1 142 ? 11.038 7.468 -21.347 1.00 73.88 142 GLN A CA 1
ATOM 1023 C C . GLN A 1 142 ? 12.493 7.003 -21.231 1.00 73.88 142 GLN A C 1
ATOM 1025 O O . GLN A 1 142 ? 13.024 6.363 -22.137 1.00 73.88 142 GLN A O 1
ATOM 1030 N N . GLN A 1 143 ? 13.131 7.271 -20.087 1.00 77.56 143 GLN A N 1
ATOM 1031 C CA . GLN A 1 143 ? 14.481 6.795 -19.807 1.00 77.56 143 GLN A CA 1
ATOM 1032 C C . GLN A 1 143 ? 14.541 5.258 -19.795 1.00 77.56 143 GLN A C 1
ATOM 1034 O O . GLN A 1 143 ? 15.470 4.696 -20.369 1.00 77.56 143 GLN A O 1
ATOM 1039 N N . TYR A 1 144 ? 13.542 4.583 -19.214 1.00 75.38 144 TYR A N 1
ATOM 1040 C CA . TYR A 1 144 ? 13.473 3.117 -19.105 1.00 75.38 144 TYR A CA 1
ATOM 1041 C C . TYR A 1 144 ? 13.562 2.393 -20.454 1.00 75.38 144 TYR A C 1
ATOM 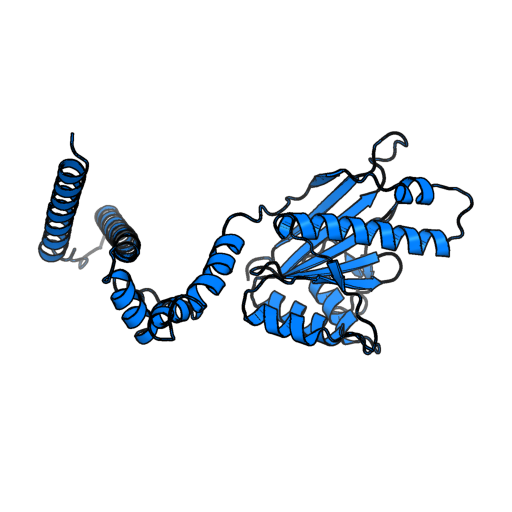1043 O O . TYR A 1 144 ? 14.100 1.289 -20.537 1.00 75.38 144 TYR A O 1
ATOM 1051 N N . ARG A 1 145 ? 13.097 3.035 -21.530 1.00 72.25 145 ARG A N 1
ATOM 1052 C CA . ARG A 1 145 ? 13.122 2.483 -22.891 1.00 72.25 145 ARG A CA 1
ATOM 1053 C C . ARG A 1 145 ? 14.435 2.705 -23.640 1.00 72.25 145 ARG A C 1
ATOM 1055 O O . ARG A 1 145 ? 14.579 2.215 -24.757 1.00 72.25 145 ARG A O 1
ATOM 1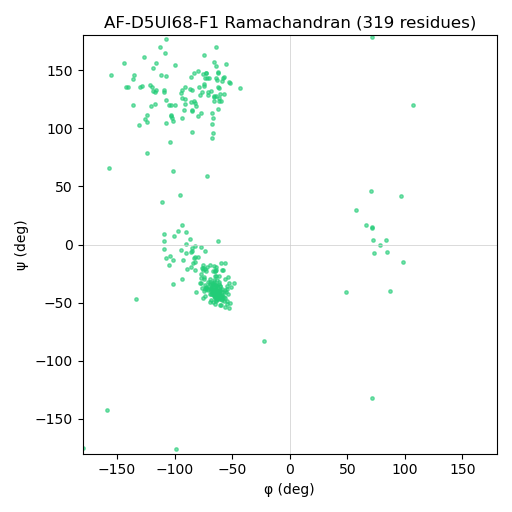062 N N . ARG A 1 146 ? 15.414 3.407 -23.057 1.00 76.75 146 ARG A N 1
ATOM 1063 C CA . ARG A 1 146 ? 16.701 3.637 -23.727 1.00 76.75 146 ARG A CA 1
ATOM 1064 C C . ARG A 1 146 ? 17.458 2.310 -23.899 1.00 76.75 146 ARG A C 1
ATOM 1066 O O . ARG A 1 146 ? 17.671 1.602 -22.911 1.00 76.75 146 ARG A O 1
ATOM 1073 N N . PRO A 1 147 ? 17.919 1.977 -25.119 1.00 69.81 147 PRO A N 1
ATOM 1074 C CA . PRO A 1 147 ? 18.612 0.714 -25.386 1.00 69.81 147 PRO A CA 1
ATOM 1075 C C . PRO A 1 147 ? 19.963 0.608 -24.664 1.00 69.81 147 PRO A C 1
ATOM 1077 O O . PRO A 1 147 ? 20.469 -0.488 -24.466 1.00 69.81 147 PRO A O 1
ATOM 1080 N N . THR A 1 148 ? 20.528 1.731 -24.216 1.00 85.62 148 THR A N 1
ATOM 1081 C CA . THR A 1 148 ? 21.859 1.816 -23.599 1.00 85.62 148 THR A CA 1
ATOM 1082 C C . THR A 1 148 ? 21.909 1.451 -22.110 1.00 85.62 148 THR A C 1
ATOM 1084 O O . THR A 1 148 ? 22.985 1.488 -21.519 1.00 85.62 148 THR A O 1
ATOM 1087 N N . MET A 1 149 ? 20.782 1.110 -21.472 1.00 84.19 149 MET A N 1
ATOM 1088 C CA . MET A 1 149 ? 20.775 0.719 -20.056 1.00 84.19 149 MET A CA 1
ATOM 1089 C C . MET A 1 149 ? 21.225 -0.719 -19.839 1.00 84.19 149 MET A C 1
ATOM 1091 O O . MET A 1 149 ? 20.704 -1.645 -20.463 1.00 84.19 149 MET A O 1
ATOM 1095 N N . THR A 1 150 ? 22.083 -0.919 -18.839 1.00 88.56 150 THR A N 1
ATOM 1096 C CA . THR A 1 150 ? 22.376 -2.264 -18.338 1.00 88.56 150 THR A CA 1
ATOM 1097 C C . THR A 1 150 ? 21.135 -2.883 -17.673 1.00 88.56 150 THR A C 1
ATOM 1099 O O . THR A 1 150 ? 20.260 -2.155 -17.184 1.00 88.56 150 THR A O 1
ATOM 1102 N N . PRO A 1 151 ? 21.051 -4.223 -17.570 1.00 85.50 151 PRO A N 1
ATOM 1103 C CA . PRO A 1 151 ? 19.942 -4.887 -16.881 1.00 85.50 151 PRO A CA 1
ATOM 1104 C C . PRO A 1 151 ? 19.727 -4.395 -15.441 1.00 85.50 151 PRO A C 1
ATOM 1106 O O . PRO A 1 151 ? 18.592 -4.210 -15.013 1.00 85.50 151 PRO A O 1
ATOM 1109 N N . SER A 1 152 ? 20.804 -4.110 -14.700 1.00 83.81 152 SER A N 1
ATOM 1110 C CA . SER A 1 152 ? 20.722 -3.622 -13.317 1.00 83.81 152 SER A CA 1
ATOM 1111 C C . SER A 1 152 ? 20.236 -2.173 -13.218 1.00 83.81 152 SER A C 1
ATOM 1113 O O . SER A 1 152 ? 19.487 -1.832 -12.301 1.00 83.81 152 SER A O 1
ATOM 1115 N N . GLN A 1 153 ? 20.619 -1.310 -14.163 1.00 87.88 153 GLN A N 1
ATOM 1116 C CA . GLN A 1 153 ? 20.098 0.056 -14.250 1.00 87.88 153 GLN A CA 1
ATOM 1117 C C . GLN A 1 153 ? 18.604 0.051 -14.575 1.00 87.88 153 GLN A C 1
ATOM 1119 O O . GLN A 1 153 ? 17.837 0.770 -13.932 1.00 87.88 153 GLN A O 1
ATOM 1124 N N . ARG A 1 154 ? 18.197 -0.800 -15.524 1.00 84.69 154 ARG A N 1
ATOM 1125 C CA . ARG A 1 154 ? 16.797 -0.986 -15.914 1.00 84.69 154 ARG A CA 1
ATOM 1126 C C . ARG A 1 154 ? 15.958 -1.500 -14.746 1.00 84.69 154 ARG A C 1
ATOM 1128 O O . ARG A 1 154 ? 14.929 -0.906 -14.454 1.00 84.69 154 ARG A O 1
ATOM 1135 N N . ALA A 1 155 ? 16.438 -2.513 -14.025 1.00 83.94 155 ALA A N 1
ATOM 1136 C CA . ALA A 1 155 ? 15.815 -3.038 -12.807 1.00 83.94 155 ALA A CA 1
ATOM 1137 C C . ALA A 1 155 ? 15.542 -1.942 -11.763 1.00 83.94 155 ALA A C 1
ATOM 1139 O O . ALA A 1 155 ? 14.398 -1.717 -11.373 1.00 83.94 155 ALA A O 1
ATOM 1140 N N . ARG A 1 156 ? 16.577 -1.177 -11.384 1.00 85.75 156 ARG A N 1
ATOM 1141 C CA . ARG A 1 156 ? 16.452 -0.080 -10.405 1.00 85.75 156 ARG A CA 1
ATOM 1142 C C . ARG A 1 156 ? 15.498 1.018 -10.865 1.00 85.75 156 ARG A C 1
ATOM 1144 O O . ARG A 1 156 ? 14.863 1.674 -10.045 1.00 85.75 156 ARG A O 1
ATOM 1151 N N . LEU A 1 157 ? 15.446 1.286 -12.168 1.00 85.81 157 LEU A N 1
ATOM 1152 C CA . LEU A 1 157 ? 14.527 2.270 -12.721 1.00 85.81 157 LEU A CA 1
ATOM 1153 C C . LEU A 1 157 ? 13.084 1.744 -12.752 1.00 85.81 157 LEU A C 1
ATOM 1155 O O . LEU A 1 157 ? 12.188 2.497 -12.388 1.00 85.81 157 LEU A O 1
ATOM 1159 N N . SER A 1 158 ? 12.874 0.468 -13.095 1.00 84.88 158 SER A N 1
ATOM 1160 C CA . SER A 1 158 ? 11.590 -0.241 -12.947 1.00 84.88 158 SER A CA 1
ATOM 1161 C C . SER A 1 158 ? 11.056 -0.099 -11.527 1.00 84.88 158 SER A C 1
ATOM 1163 O O . SER A 1 158 ? 9.912 0.295 -11.344 1.00 84.88 158 SER A O 1
ATOM 1165 N N . GLU A 1 159 ? 11.893 -0.379 -10.525 1.00 85.75 159 GLU A N 1
ATOM 1166 C CA . GLU A 1 159 ? 11.521 -0.276 -9.110 1.00 85.75 159 GLU A CA 1
ATOM 1167 C C . GLU A 1 159 ? 11.092 1.151 -8.758 1.00 85.75 159 GLU A C 1
ATOM 1169 O O . GLU A 1 159 ? 10.017 1.345 -8.204 1.00 85.75 159 GLU A O 1
ATOM 1174 N N . ARG A 1 160 ? 11.859 2.172 -9.168 1.00 87.44 160 ARG A N 1
ATOM 1175 C CA . ARG A 1 160 ? 11.484 3.579 -8.930 1.00 87.44 160 ARG A CA 1
ATOM 1176 C C . ARG A 1 160 ? 10.168 3.976 -9.599 1.00 87.44 160 ARG A C 1
ATOM 1178 O O . ARG A 1 160 ? 9.371 4.668 -8.982 1.00 87.44 160 ARG A O 1
ATOM 1185 N N . ILE A 1 161 ? 9.941 3.555 -10.843 1.00 85.38 161 ILE A N 1
ATOM 1186 C CA . ILE A 1 161 ? 8.696 3.845 -11.573 1.00 85.38 161 ILE A CA 1
ATOM 1187 C C . ILE A 1 161 ? 7.503 3.153 -10.896 1.00 85.38 161 ILE A C 1
ATOM 1189 O O . ILE A 1 161 ? 6.437 3.751 -10.753 1.00 85.38 161 ILE A O 1
ATOM 1193 N N . GLY A 1 162 ? 7.686 1.902 -10.461 1.00 87.75 162 GLY A N 1
ATOM 1194 C CA . GLY A 1 162 ? 6.685 1.170 -9.691 1.00 87.75 162 GLY A CA 1
ATOM 1195 C C . GLY A 1 162 ? 6.373 1.899 -8.390 1.00 87.75 162 GLY A C 1
ATOM 1196 O O . GLY A 1 162 ? 5.219 2.225 -8.135 1.00 87.75 162 GLY A O 1
ATOM 1197 N N . GLU A 1 163 ? 7.405 2.241 -7.621 1.00 89.75 163 GLU A N 1
ATOM 1198 C CA . GLU A 1 163 ? 7.278 2.979 -6.367 1.00 89.75 163 GLU A CA 1
ATOM 1199 C C . GLU A 1 163 ? 6.501 4.295 -6.535 1.00 89.75 163 GLU A C 1
ATOM 1201 O O . GLU A 1 163 ? 5.555 4.541 -5.786 1.00 89.75 163 GLU A O 1
ATOM 1206 N N . ASP A 1 164 ? 6.851 5.113 -7.534 1.00 89.06 164 ASP A N 1
ATOM 1207 C CA . ASP A 1 164 ? 6.156 6.377 -7.790 1.00 89.06 164 ASP A CA 1
ATOM 1208 C C . ASP A 1 164 ? 4.668 6.144 -8.109 1.00 89.06 164 ASP A C 1
ATOM 1210 O O . ASP A 1 164 ? 3.807 6.891 -7.646 1.00 89.06 164 ASP A O 1
ATOM 1214 N N . GLY A 1 165 ? 4.345 5.084 -8.854 1.00 87.88 165 GLY A N 1
ATOM 1215 C CA . GLY A 1 165 ? 2.965 4.682 -9.123 1.00 87.88 165 GLY A CA 1
ATOM 1216 C C . GLY A 1 165 ? 2.195 4.255 -7.888 1.00 87.88 165 GLY A C 1
ATOM 1217 O O . GLY A 1 165 ? 1.076 4.710 -7.653 1.00 87.88 165 GLY A O 1
ATOM 1218 N N . GLY A 1 166 ? 2.804 3.401 -7.068 1.00 90.69 166 GLY A N 1
ATOM 1219 C CA . GLY A 1 166 ? 2.208 3.004 -5.801 1.00 90.69 166 GLY A CA 1
ATOM 1220 C C . GLY A 1 166 ? 2.003 4.207 -4.876 1.00 90.69 166 GLY A C 1
ATOM 1221 O O . GLY A 1 166 ? 0.976 4.297 -4.210 1.00 90.69 166 GLY A O 1
ATOM 1222 N N . LEU A 1 167 ? 2.907 5.192 -4.897 1.00 91.00 167 LEU A N 1
ATOM 1223 C CA . LEU A 1 167 ? 2.735 6.443 -4.161 1.00 91.00 167 LEU A CA 1
ATOM 1224 C C . LEU A 1 167 ? 1.600 7.312 -4.715 1.00 91.00 167 LEU A C 1
ATOM 1226 O O . LEU A 1 167 ? 0.885 7.937 -3.933 1.00 91.00 167 LEU A O 1
ATOM 1230 N N . THR A 1 168 ? 1.417 7.355 -6.035 1.00 88.88 168 THR A N 1
ATOM 1231 C CA . THR A 1 168 ? 0.260 8.009 -6.663 1.00 88.88 168 THR A CA 1
ATOM 1232 C C . THR A 1 168 ? -1.044 7.389 -6.168 1.00 88.88 168 THR A C 1
ATOM 1234 O O . THR A 1 168 ? -1.914 8.121 -5.702 1.00 88.88 168 THR A O 1
ATOM 1237 N N . TYR A 1 169 ? -1.138 6.054 -6.157 1.00 90.19 169 TYR A N 1
ATOM 1238 C CA . TYR A 1 169 ? -2.281 5.346 -5.575 1.00 90.19 169 TYR A CA 1
ATOM 1239 C C . TYR A 1 169 ? -2.487 5.711 -4.095 1.00 90.19 169 TYR A C 1
ATOM 1241 O O . TYR A 1 169 ? -3.591 6.078 -3.696 1.00 90.19 169 TYR A O 1
ATOM 1249 N N . VAL A 1 170 ? -1.423 5.675 -3.281 1.00 91.25 170 VAL A N 1
ATOM 1250 C CA . VAL A 1 170 ? -1.496 6.009 -1.847 1.00 91.25 170 VAL A CA 1
ATOM 1251 C C . VAL A 1 170 ? -2.011 7.429 -1.621 1.00 91.25 170 VAL A C 1
ATOM 1253 O O . VAL A 1 170 ? -2.828 7.666 -0.734 1.00 91.25 170 VAL A O 1
ATOM 1256 N N . ARG A 1 171 ? -1.529 8.398 -2.401 1.00 88.81 171 ARG A N 1
ATOM 1257 C CA . ARG A 1 171 ? -1.957 9.794 -2.270 1.00 88.81 171 ARG A CA 1
ATOM 1258 C C . ARG A 1 171 ? -3.431 9.951 -2.595 1.00 88.81 171 ARG A C 1
ATOM 1260 O O . ARG A 1 171 ? -4.097 10.704 -1.895 1.00 88.81 171 ARG A O 1
ATOM 1267 N N . ASP A 1 172 ? -3.934 9.227 -3.585 1.00 87.19 172 ASP A N 1
ATOM 1268 C CA . ASP A 1 172 ? -5.350 9.251 -3.935 1.00 87.19 172 ASP A CA 1
ATOM 1269 C C . ASP A 1 172 ? -6.223 8.689 -2.801 1.00 87.19 172 ASP A C 1
ATOM 1271 O O . ASP A 1 172 ? -7.107 9.394 -2.309 1.00 87.19 172 ASP A O 1
ATOM 1275 N N . VAL A 1 173 ? -5.905 7.494 -2.274 1.00 87.88 173 VAL A N 1
ATOM 1276 C CA . VAL A 1 173 ? -6.649 6.919 -1.128 1.00 87.88 173 VAL A CA 1
ATOM 1277 C C . VAL A 1 173 ? -6.524 7.765 0.138 1.00 87.88 173 VAL A C 1
ATOM 1279 O O . VAL A 1 173 ? -7.459 7.850 0.926 1.00 87.88 173 VAL A O 1
ATOM 1282 N N . ALA A 1 174 ? -5.406 8.465 0.323 1.00 86.19 174 ALA A N 1
ATOM 1283 C CA . ALA A 1 174 ? -5.220 9.384 1.439 1.00 86.19 174 ALA A CA 1
ATOM 1284 C C . ALA A 1 174 ? -5.955 10.729 1.254 1.00 86.19 174 ALA A C 1
ATOM 1286 O O . ALA A 1 174 ? -5.871 11.593 2.134 1.00 86.19 174 ALA A O 1
ATOM 1287 N N . GLY A 1 175 ? -6.640 10.949 0.126 1.00 84.50 175 GLY A N 1
ATOM 1288 C CA . GLY A 1 175 ? -7.312 12.210 -0.191 1.00 84.50 175 GLY A CA 1
ATOM 1289 C C . GLY A 1 175 ? -6.330 13.342 -0.501 1.00 84.50 175 GLY A C 1
ATOM 1290 O O . GLY A 1 175 ? -6.458 14.444 0.030 1.00 84.50 175 GLY A O 1
ATOM 1291 N N . ASN A 1 176 ? -5.318 13.063 -1.325 1.00 68.06 176 ASN A N 1
ATOM 1292 C CA . ASN A 1 176 ? -4.240 13.968 -1.739 1.00 68.06 176 ASN A CA 1
ATOM 1293 C C . ASN A 1 176 ? -3.412 14.563 -0.589 1.00 68.06 176 ASN A C 1
ATOM 1295 O O . ASN A 1 176 ? -2.848 15.657 -0.695 1.00 68.06 176 ASN A O 1
ATOM 1299 N N . ARG A 1 177 ? -3.287 13.837 0.526 1.00 67.69 177 ARG A N 1
ATOM 1300 C CA . ARG A 1 177 ? -2.343 14.202 1.590 1.00 67.69 177 ARG A CA 1
ATOM 1301 C C . ARG A 1 177 ? -0.906 14.115 1.080 1.00 67.69 177 ARG A C 1
ATOM 1303 O O . ARG A 1 177 ? -0.585 13.328 0.189 1.00 67.69 177 ARG A O 1
ATOM 1310 N N . LYS A 1 178 ? -0.012 14.893 1.699 1.00 86.44 178 LYS A N 1
ATOM 1311 C CA . LYS A 1 178 ? 1.440 14.834 1.464 1.00 86.44 178 LYS A CA 1
ATOM 1312 C C . LYS A 1 178 ? 2.045 13.562 2.077 1.00 86.44 178 LYS A C 1
ATOM 1314 O O . LYS A 1 178 ? 2.917 13.647 2.934 1.00 86.44 178 LYS A O 1
ATOM 1319 N N . VAL A 1 179 ? 1.571 12.393 1.644 1.00 89.00 179 VAL A N 1
ATOM 1320 C CA . VAL A 1 179 ? 2.144 11.106 2.038 1.00 89.00 179 VAL A CA 1
ATOM 1321 C C . VAL A 1 179 ? 3.505 10.961 1.367 1.00 89.00 179 VAL A C 1
ATOM 1323 O O . VAL A 1 179 ? 3.657 11.205 0.160 1.00 89.00 179 VAL A O 1
ATOM 1326 N N . THR A 1 180 ? 4.501 10.592 2.164 1.00 90.00 180 THR A N 1
ATOM 1327 C CA . THR A 1 180 ? 5.853 10.277 1.693 1.00 90.00 180 THR A CA 1
ATOM 1328 C C . THR A 1 180 ? 6.157 8.798 1.892 1.00 90.00 180 THR A C 1
ATOM 1330 O O . THR A 1 180 ? 5.392 8.075 2.529 1.00 90.00 180 THR A O 1
ATOM 1333 N N . ILE A 1 181 ? 7.265 8.329 1.322 1.00 88.81 181 ILE A N 1
ATOM 1334 C CA . ILE A 1 181 ? 7.703 6.944 1.480 1.00 88.81 181 ILE A CA 1
ATOM 1335 C C . ILE A 1 181 ? 8.785 6.869 2.548 1.00 88.81 181 ILE A C 1
ATOM 1337 O O . ILE A 1 181 ? 9.865 7.444 2.405 1.00 88.81 181 ILE A O 1
ATOM 1341 N N . LEU A 1 182 ? 8.496 6.102 3.593 1.00 88.19 182 LEU A N 1
ATOM 1342 C CA . LEU A 1 182 ? 9.482 5.589 4.521 1.00 88.19 182 LEU A CA 1
ATOM 1343 C C . LEU A 1 182 ? 10.088 4.321 3.916 1.00 88.19 182 LEU A C 1
ATOM 1345 O O . LEU A 1 182 ? 9.376 3.367 3.604 1.00 88.19 182 LEU A O 1
ATOM 1349 N N . ARG A 1 183 ? 11.411 4.310 3.764 1.00 85.31 183 ARG A N 1
ATOM 1350 C CA . ARG A 1 183 ? 12.164 3.106 3.407 1.00 85.31 183 ARG A CA 1
ATOM 1351 C C . ARG A 1 183 ? 12.819 2.585 4.666 1.00 85.31 183 ARG A C 1
ATOM 1353 O O . ARG A 1 183 ? 13.741 3.240 5.158 1.00 85.31 183 ARG A O 1
ATOM 1360 N N . PRO A 1 184 ? 12.350 1.456 5.204 1.00 74.25 184 PRO A N 1
ATOM 1361 C CA . PRO A 1 184 ? 12.975 0.901 6.372 1.00 74.25 184 PRO A CA 1
ATOM 1362 C C . PRO A 1 184 ? 14.431 0.545 6.064 1.00 74.25 184 PRO A C 1
ATOM 1364 O O . PRO A 1 184 ? 14.732 -0.178 5.116 1.00 74.25 184 PRO A O 1
ATOM 1367 N N . THR A 1 185 ? 15.345 1.099 6.843 1.00 72.06 185 THR A N 1
ATOM 1368 C CA . THR A 1 185 ? 16.733 0.652 6.938 1.00 72.06 185 THR A CA 1
ATOM 1369 C C . THR A 1 185 ? 16.905 -0.032 8.288 1.00 72.06 185 THR A C 1
ATOM 1371 O O . THR A 1 185 ? 15.995 -0.002 9.115 1.00 72.06 185 THR A O 1
ATOM 1374 N N . SER A 1 186 ? 18.084 -0.586 8.574 1.00 57.47 186 SER A N 1
ATOM 1375 C CA . SER A 1 186 ? 18.394 -1.067 9.928 1.00 57.47 186 SER A CA 1
ATOM 1376 C C . SER A 1 186 ? 18.250 0.006 11.019 1.00 57.47 186 SER A C 1
ATOM 1378 O O . SER A 1 186 ? 18.201 -0.336 12.194 1.00 57.47 186 SER A O 1
ATOM 1380 N N . ALA A 1 187 ? 18.193 1.289 10.640 1.00 54.00 187 ALA A N 1
ATOM 1381 C CA . ALA A 1 187 ? 18.032 2.424 11.543 1.00 54.00 187 ALA A CA 1
ATOM 1382 C C . ALA A 1 187 ? 16.600 2.993 11.589 1.00 54.00 187 ALA A C 1
ATOM 1384 O O . ALA A 1 187 ? 16.302 3.805 12.461 1.00 54.00 187 ALA A O 1
ATOM 1385 N N . ALA A 1 188 ? 15.717 2.620 10.659 1.00 64.31 188 ALA A N 1
ATOM 1386 C CA . ALA A 1 188 ? 14.374 3.187 10.587 1.00 64.31 188 ALA A CA 1
ATOM 1387 C C . ALA A 1 188 ? 13.386 2.343 11.397 1.00 64.31 188 ALA A C 1
ATOM 1389 O O . ALA A 1 188 ? 13.106 1.191 11.066 1.00 64.31 188 ALA A O 1
ATOM 1390 N N . ASP A 1 189 ? 12.832 2.945 12.444 1.00 71.44 189 ASP A N 1
ATOM 1391 C CA . ASP A 1 189 ? 11.861 2.293 13.309 1.00 71.44 189 ASP A CA 1
ATOM 1392 C C . ASP A 1 189 ? 10.440 2.410 12.741 1.00 71.44 189 ASP A C 1
ATOM 1394 O O . ASP A 1 189 ? 9.884 3.503 12.623 1.00 71.44 189 ASP A O 1
ATOM 1398 N N . VAL A 1 190 ? 9.838 1.272 12.393 1.00 80.88 190 VAL A N 1
ATOM 1399 C CA . VAL A 1 190 ? 8.446 1.194 11.922 1.00 80.88 190 VAL A CA 1
ATOM 1400 C C . VAL A 1 190 ? 7.442 0.989 13.062 1.00 80.88 190 VAL A C 1
ATOM 1402 O O . VAL A 1 190 ? 6.237 1.075 12.823 1.00 80.88 190 VAL A O 1
ATOM 1405 N N . ARG A 1 191 ? 7.889 0.749 14.305 1.00 80.75 191 ARG A N 1
ATOM 1406 C CA . ARG A 1 191 ? 7.002 0.545 15.468 1.00 80.75 191 ARG A CA 1
ATOM 1407 C C . ARG A 1 191 ? 6.009 1.698 15.683 1.00 80.75 191 ARG A C 1
ATOM 1409 O O . ARG A 1 191 ? 4.830 1.396 15.871 1.00 80.75 191 ARG A O 1
ATOM 1416 N N . PRO A 1 192 ? 6.385 2.987 15.524 1.00 81.62 192 PRO A N 1
ATOM 1417 C CA . PRO A 1 192 ? 5.426 4.087 15.649 1.00 81.62 192 PRO A CA 1
ATOM 1418 C C . PRO A 1 192 ? 4.282 4.036 14.621 1.00 81.62 192 PRO A C 1
ATOM 1420 O O . PRO A 1 192 ? 3.193 4.550 14.863 1.00 81.62 192 PRO A O 1
ATOM 1423 N N . LEU A 1 193 ? 4.496 3.433 13.444 1.00 79.00 193 LEU A N 1
ATOM 1424 C CA . LEU A 1 193 ? 3.426 3.225 12.458 1.00 79.00 193 LEU A CA 1
ATOM 1425 C C . LEU A 1 193 ? 2.479 2.110 12.912 1.00 79.00 193 LEU A C 1
ATOM 1427 O O . LEU A 1 193 ? 1.261 2.283 12.878 1.00 79.00 193 LEU A O 1
ATOM 1431 N N . VAL A 1 194 ? 3.037 1.001 13.402 1.00 76.88 194 VAL A N 1
ATOM 1432 C CA . VAL A 1 194 ? 2.271 -0.141 13.927 1.00 76.88 194 VAL A CA 1
ATOM 1433 C C . VAL A 1 194 ? 1.346 0.296 15.064 1.00 76.88 194 VAL A C 1
ATOM 1435 O O . VAL A 1 194 ? 0.169 -0.059 15.078 1.00 76.88 194 VAL A O 1
ATOM 1438 N N . GLU A 1 195 ? 1.848 1.107 15.993 1.00 77.94 195 GLU A N 1
ATOM 1439 C CA . GLU A 1 195 ? 1.060 1.625 17.115 1.00 77.94 195 GLU A CA 1
ATOM 1440 C C . GLU A 1 195 ? -0.077 2.541 16.649 1.00 77.94 195 GLU A C 1
ATOM 1442 O O . GLU A 1 195 ? -1.203 2.420 17.131 1.00 77.94 195 GLU A O 1
ATOM 1447 N N . ARG A 1 196 ? 0.173 3.394 15.647 1.00 73.19 196 ARG A N 1
ATOM 1448 C CA . ARG A 1 196 ? -0.855 4.280 15.073 1.00 73.19 196 ARG A CA 1
ATOM 1449 C C . ARG A 1 196 ? -1.985 3.541 14.368 1.00 73.19 196 ARG A C 1
ATOM 1451 O O . ARG A 1 196 ? -3.098 4.060 14.349 1.00 73.19 196 ARG A O 1
ATOM 1458 N N . MET A 1 197 ? -1.740 2.341 13.836 1.00 80.25 197 MET A N 1
ATOM 1459 C CA . MET A 1 197 ? -2.814 1.529 13.251 1.00 80.25 197 MET A CA 1
ATOM 1460 C C . MET A 1 197 ? -3.907 1.231 14.287 1.00 80.25 197 MET A C 1
ATOM 1462 O O . MET A 1 197 ? -5.089 1.368 13.990 1.00 80.25 197 MET A O 1
ATOM 1466 N N . LYS A 1 198 ? -3.517 0.929 15.534 1.00 70.75 198 LYS A N 1
ATOM 1467 C CA . LYS A 1 198 ? -4.460 0.685 16.639 1.00 70.75 198 LYS A CA 1
ATOM 1468 C C . LYS A 1 198 ? -5.284 1.920 17.008 1.00 70.75 198 LYS A C 1
ATOM 1470 O O . LYS A 1 198 ? -6.359 1.782 17.576 1.00 70.75 198 LYS A O 1
ATOM 1475 N N . ALA A 1 199 ? -4.785 3.114 16.690 1.00 69.44 199 ALA A N 1
ATOM 1476 C CA . ALA A 1 199 ? -5.475 4.372 16.948 1.00 69.44 199 ALA A CA 1
ATOM 1477 C C . ALA A 1 199 ? -6.483 4.753 15.845 1.00 69.44 199 ALA A C 1
ATOM 1479 O O . ALA A 1 199 ? -7.155 5.773 15.982 1.00 69.44 199 ALA A O 1
ATOM 1480 N N . GLY A 1 200 ? -6.563 4.002 14.734 1.00 80.75 200 GLY A N 1
ATOM 1481 C CA . GLY A 1 200 ? -7.413 4.358 13.588 1.00 80.75 200 GLY A CA 1
ATOM 1482 C C . GLY A 1 200 ? -6.963 5.634 12.862 1.00 80.75 200 GLY A C 1
ATOM 1483 O O . GLY A 1 200 ? -7.728 6.249 12.121 1.00 80.75 200 GLY A O 1
ATOM 1484 N N . VAL A 1 201 ? -5.720 6.076 13.088 1.00 83.75 201 VAL A N 1
ATOM 1485 C CA . VAL A 1 201 ? -5.177 7.296 12.483 1.00 83.75 201 VAL A CA 1
ATOM 1486 C C . VAL A 1 201 ? -4.428 6.928 11.199 1.00 83.75 201 VAL A C 1
ATOM 1488 O O . VAL A 1 201 ? -3.517 6.095 11.261 1.00 83.75 201 VAL A O 1
ATOM 1491 N N . PRO A 1 202 ? -4.755 7.551 10.047 1.00 88.69 202 PRO A N 1
ATOM 1492 C CA . PRO A 1 202 ? -4.044 7.304 8.798 1.00 88.69 202 PRO A CA 1
ATOM 1493 C C . PRO A 1 202 ? -2.555 7.596 8.959 1.00 88.69 202 PRO A C 1
ATOM 1495 O O . PRO A 1 202 ? -2.171 8.543 9.649 1.00 88.69 202 PRO A O 1
ATOM 1498 N N . TRP A 1 203 ? -1.707 6.816 8.303 1.00 89.69 203 TRP A N 1
ATOM 1499 C CA . TRP A 1 203 ? -0.272 7.061 8.353 1.00 89.69 203 TRP A CA 1
ATOM 1500 C C . TRP A 1 203 ? 0.111 8.294 7.525 1.00 89.69 203 TRP A C 1
ATOM 1502 O O . TRP A 1 203 ? -0.473 8.577 6.477 1.00 89.69 203 TRP A O 1
ATOM 1512 N N . ASP A 1 204 ? 1.141 9.013 7.975 1.00 88.56 204 ASP A N 1
ATOM 1513 C CA . ASP A 1 204 ? 1.762 10.106 7.203 1.00 88.56 204 ASP A CA 1
ATOM 1514 C C . ASP A 1 204 ? 2.779 9.582 6.178 1.00 88.56 204 ASP A C 1
ATOM 1516 O O . ASP A 1 204 ? 3.191 10.293 5.258 1.00 88.56 204 ASP A O 1
ATOM 1520 N N . HIS A 1 205 ? 3.180 8.319 6.339 1.00 90.06 205 HIS A N 1
ATOM 1521 C CA . HIS A 1 205 ? 4.161 7.648 5.504 1.00 90.06 205 HIS A CA 1
ATOM 1522 C C . HIS A 1 205 ? 3.630 6.301 5.031 1.00 90.06 205 HIS A C 1
ATOM 1524 O O . HIS A 1 205 ? 3.109 5.516 5.824 1.00 90.06 205 HIS A O 1
ATOM 1530 N N . ALA A 1 206 ? 3.824 6.014 3.750 1.00 92.06 206 ALA A N 1
ATOM 1531 C CA . ALA A 1 206 ? 3.765 4.654 3.244 1.00 92.06 206 ALA A CA 1
ATOM 1532 C C . ALA A 1 206 ? 5.113 3.968 3.474 1.00 92.06 206 ALA A C 1
ATOM 1534 O O . ALA A 1 206 ? 6.158 4.613 3.424 1.00 92.06 206 ALA A O 1
ATOM 1535 N N . VAL A 1 207 ? 5.103 2.665 3.719 1.00 91.00 207 VAL A N 1
ATOM 1536 C CA . VAL A 1 207 ? 6.312 1.882 3.978 1.00 91.00 207 VAL A CA 1
ATOM 1537 C C . VAL A 1 207 ? 6.664 1.093 2.731 1.00 91.00 207 VAL A C 1
ATOM 1539 O O . VAL A 1 207 ? 5.949 0.155 2.393 1.00 91.00 207 VAL A O 1
ATOM 1542 N N . ALA A 1 208 ? 7.754 1.451 2.055 1.00 89.38 208 ALA A N 1
ATOM 1543 C CA . ALA A 1 208 ? 8.229 0.714 0.888 1.00 89.38 208 ALA A CA 1
ATOM 1544 C C . ALA A 1 208 ? 9.283 -0.323 1.281 1.00 89.38 208 ALA A C 1
ATOM 1546 O O . ALA A 1 208 ? 10.275 -0.005 1.937 1.00 89.38 208 ALA A O 1
ATOM 1547 N N . TYR A 1 209 ? 9.098 -1.554 0.821 1.00 83.38 209 TYR A N 1
ATOM 1548 C CA . TYR A 1 209 ? 10.063 -2.638 0.909 1.00 83.38 209 TYR A CA 1
ATOM 1549 C C . TYR A 1 209 ? 10.318 -3.170 -0.500 1.00 83.38 209 TYR A C 1
ATOM 1551 O O . TYR A 1 209 ? 9.457 -3.751 -1.165 1.00 83.38 209 TYR A O 1
ATOM 1559 N N . ASN A 1 210 ? 11.537 -2.930 -0.975 1.00 69.50 210 ASN A N 1
ATOM 1560 C CA . ASN A 1 210 ? 11.941 -3.324 -2.315 1.00 69.50 210 ASN A CA 1
ATOM 1561 C C . ASN A 1 210 ? 12.257 -4.824 -2.351 1.00 69.50 210 ASN A C 1
ATOM 1563 O O . ASN A 1 210 ? 13.024 -5.338 -1.530 1.00 69.50 210 ASN A O 1
ATOM 1567 N N . GLY A 1 211 ? 11.649 -5.519 -3.309 1.00 63.69 211 GLY A N 1
ATOM 1568 C CA . GLY A 1 211 ? 12.044 -6.850 -3.760 1.00 63.69 211 GLY A CA 1
ATOM 1569 C C . GLY A 1 211 ? 12.876 -6.761 -5.042 1.00 63.69 211 GLY A C 1
ATOM 1570 O O . GLY A 1 211 ? 13.178 -5.675 -5.520 1.00 63.69 211 GLY A O 1
ATOM 1571 N N . ARG A 1 212 ? 13.240 -7.907 -5.630 1.00 63.59 212 ARG A N 1
ATOM 1572 C CA . ARG A 1 212 ? 13.910 -7.946 -6.943 1.00 63.59 212 ARG A CA 1
ATOM 1573 C C . ARG A 1 212 ? 12.933 -7.473 -8.032 1.00 63.59 212 ARG A C 1
ATOM 1575 O O . ARG A 1 212 ? 12.086 -8.263 -8.441 1.00 63.59 212 ARG A O 1
ATOM 1582 N N . ASN A 1 213 ? 13.072 -6.239 -8.523 1.00 63.78 213 ASN A N 1
ATOM 1583 C CA . ASN A 1 213 ? 12.266 -5.637 -9.603 1.00 63.78 213 ASN A CA 1
ATOM 1584 C C . ASN A 1 213 ? 10.808 -5.291 -9.254 1.00 63.78 213 ASN A C 1
ATOM 1586 O O . ASN A 1 213 ? 9.998 -5.059 -10.153 1.00 63.78 213 ASN A O 1
ATOM 1590 N N . VAL A 1 214 ? 10.453 -5.274 -7.970 1.00 66.88 214 VAL A N 1
ATOM 1591 C CA . VAL A 1 214 ? 9.102 -4.933 -7.508 1.00 66.88 214 VAL A CA 1
ATOM 1592 C C . VAL A 1 214 ? 9.217 -4.091 -6.254 1.00 66.88 214 VAL A C 1
ATOM 1594 O O . VAL A 1 214 ? 9.973 -4.444 -5.344 1.00 66.88 214 VAL A O 1
ATOM 1597 N N . THR A 1 215 ? 8.441 -3.016 -6.179 1.00 82.06 215 THR A N 1
ATOM 1598 C CA . THR A 1 215 ? 8.333 -2.231 -4.955 1.00 82.06 215 THR A CA 1
ATOM 1599 C C . THR A 1 215 ? 7.019 -2.565 -4.285 1.00 82.06 215 THR A C 1
ATOM 1601 O O . THR A 1 215 ? 5.946 -2.262 -4.796 1.00 82.06 215 THR A O 1
ATOM 1604 N N . ASN A 1 216 ? 7.106 -3.222 -3.136 1.00 89.19 216 ASN A N 1
ATOM 1605 C CA . ASN A 1 216 ? 5.936 -3.460 -2.315 1.00 89.19 216 ASN A CA 1
ATOM 1606 C C . ASN A 1 216 ? 5.792 -2.300 -1.332 1.00 89.19 216 ASN A C 1
ATOM 1608 O O . ASN A 1 216 ? 6.781 -1.852 -0.748 1.00 89.19 216 ASN A O 1
ATOM 1612 N N . ILE A 1 217 ? 4.577 -1.797 -1.168 1.00 92.38 217 ILE A N 1
ATOM 1613 C CA . ILE A 1 217 ? 4.271 -0.639 -0.335 1.00 92.38 217 ILE A CA 1
ATOM 1614 C C . ILE A 1 217 ? 3.144 -1.016 0.618 1.00 92.38 217 ILE A C 1
ATOM 1616 O O . ILE A 1 217 ? 2.162 -1.624 0.208 1.00 92.38 217 ILE A O 1
ATOM 1620 N N . VAL A 1 218 ? 3.260 -0.631 1.885 1.00 93.25 218 VAL A N 1
ATOM 1621 C CA . VAL A 1 218 ? 2.178 -0.761 2.866 1.00 93.25 218 VAL A CA 1
ATOM 1622 C C . VAL A 1 218 ? 1.741 0.612 3.340 1.00 93.25 218 VAL A C 1
ATOM 1624 O O . VAL A 1 218 ? 2.573 1.453 3.684 1.00 93.25 218 VAL A O 1
ATOM 1627 N N . TYR A 1 219 ? 0.433 0.840 3.372 1.00 93.75 219 TYR A N 1
ATOM 1628 C CA . TYR A 1 219 ? -0.154 2.089 3.838 1.00 93.75 219 TYR A CA 1
ATOM 1629 C C . TYR A 1 219 ? -1.438 1.832 4.620 1.00 93.75 219 TYR A C 1
ATOM 1631 O O . TYR A 1 219 ? -2.280 1.058 4.179 1.00 93.75 219 TYR A O 1
ATOM 1639 N N . PHE A 1 220 ? -1.609 2.494 5.761 1.00 92.62 220 PHE A N 1
ATOM 1640 C CA . PHE A 1 220 ? -2.857 2.462 6.517 1.00 92.62 220 PHE A CA 1
ATOM 1641 C C . PHE A 1 220 ? -3.610 3.780 6.324 1.00 92.62 220 PHE A C 1
ATOM 1643 O O . PHE A 1 220 ? -3.090 4.844 6.672 1.00 92.62 220 PHE A O 1
ATOM 1650 N N . ASP A 1 221 ? -4.829 3.713 5.787 1.00 90.19 221 ASP A N 1
ATOM 1651 C CA . ASP A 1 221 ? -5.667 4.887 5.482 1.00 90.19 221 ASP A CA 1
ATOM 1652 C C . ASP A 1 221 ? -6.519 5.354 6.682 1.00 90.19 221 ASP A C 1
ATOM 1654 O O . ASP A 1 221 ? -7.333 6.265 6.539 1.00 90.19 221 ASP A O 1
ATOM 1658 N N . GLY A 1 222 ? -6.340 4.738 7.858 1.00 88.19 222 GLY A N 1
ATOM 1659 C CA . GLY A 1 222 ? -7.168 4.936 9.055 1.00 88.19 222 GLY A CA 1
ATOM 1660 C C . GLY A 1 222 ? -8.237 3.857 9.259 1.00 88.19 222 GLY A C 1
ATOM 1661 O O . GLY A 1 222 ? -8.766 3.728 10.360 1.00 88.19 222 GLY A O 1
ATOM 1662 N N . ARG A 1 223 ? -8.529 3.053 8.231 1.00 86.81 223 ARG A N 1
ATOM 1663 C CA . ARG A 1 223 ? -9.541 1.987 8.246 1.00 86.81 223 ARG A CA 1
ATOM 1664 C C . ARG A 1 223 ? -9.038 0.676 7.645 1.00 86.81 223 ARG A C 1
ATOM 1666 O O . ARG A 1 223 ? -9.261 -0.381 8.219 1.00 86.81 223 ARG A O 1
ATOM 1673 N N . ASN A 1 224 ? -8.402 0.735 6.485 1.00 90.75 224 ASN A N 1
ATOM 1674 C CA . ASN A 1 224 ? -7.874 -0.387 5.733 1.00 90.75 224 ASN A CA 1
ATOM 1675 C C . ASN A 1 224 ? -6.346 -0.352 5.717 1.00 90.75 224 ASN A C 1
ATOM 1677 O O . ASN A 1 224 ? -5.718 0.707 5.616 1.00 90.75 224 ASN A O 1
ATOM 1681 N N . LEU A 1 225 ? -5.751 -1.540 5.728 1.00 92.00 225 LEU A N 1
ATOM 1682 C CA . LEU A 1 225 ? -4.345 -1.723 5.422 1.00 92.00 225 LEU A CA 1
ATOM 1683 C C . LEU A 1 225 ? -4.178 -2.059 3.938 1.00 92.00 225 LEU A C 1
ATOM 1685 O O . LEU A 1 225 ? -4.494 -3.162 3.492 1.00 92.00 225 LEU A O 1
ATOM 1689 N N . HIS A 1 226 ? -3.638 -1.114 3.181 1.00 92.81 226 HIS A N 1
ATOM 1690 C CA . HIS A 1 226 ? -3.293 -1.291 1.780 1.00 92.81 226 HIS A CA 1
ATOM 1691 C C . HIS A 1 226 ? -1.946 -1.997 1.673 1.00 92.81 226 HIS A C 1
ATOM 1693 O O . HIS A 1 226 ? -0.933 -1.473 2.137 1.00 92.81 226 HIS A O 1
ATOM 1699 N N . VAL A 1 227 ? -1.935 -3.170 1.047 1.00 92.75 227 VAL A N 1
ATOM 1700 C CA . VAL A 1 227 ? -0.731 -3.904 0.655 1.00 92.75 227 VAL A CA 1
ATOM 1701 C C . VAL A 1 227 ? -0.627 -3.790 -0.857 1.00 92.75 227 VAL A C 1
ATOM 1703 O O . VAL A 1 227 ? -1.396 -4.397 -1.594 1.00 92.75 227 VAL A O 1
ATOM 1706 N N . ILE A 1 228 ? 0.284 -2.950 -1.319 1.00 92.44 228 ILE A N 1
ATOM 1707 C CA . ILE A 1 228 ? 0.373 -2.538 -2.712 1.00 92.44 228 ILE A CA 1
ATOM 1708 C C . ILE A 1 228 ? 1.582 -3.209 -3.333 1.00 92.44 228 ILE A C 1
ATOM 1710 O O . ILE A 1 228 ? 2.706 -3.032 -2.862 1.00 92.44 228 ILE A O 1
ATOM 1714 N N . GLU A 1 229 ? 1.369 -3.932 -4.420 1.00 90.56 229 GLU A N 1
ATOM 1715 C CA . GLU A 1 229 ? 2.451 -4.443 -5.237 1.00 90.56 229 GLU A CA 1
ATOM 1716 C C . GLU A 1 229 ? 2.626 -3.572 -6.474 1.00 90.56 229 GLU A C 1
ATOM 1718 O O . GLU A 1 229 ? 1.821 -3.613 -7.408 1.00 90.56 229 GLU A O 1
ATOM 1723 N N . ALA A 1 230 ? 3.696 -2.780 -6.476 1.00 90.62 230 ALA A N 1
ATOM 1724 C CA . ALA A 1 230 ? 3.937 -1.783 -7.496 1.00 90.62 230 ALA A CA 1
ATOM 1725 C C . ALA A 1 230 ? 5.002 -2.246 -8.504 1.00 90.62 230 ALA A C 1
ATOM 1727 O O . ALA A 1 230 ? 6.162 -2.514 -8.164 1.00 90.62 230 ALA A O 1
ATOM 1728 N N . LYS A 1 231 ? 4.597 -2.327 -9.770 1.00 89.12 231 LYS A N 1
ATOM 1729 C CA . LYS A 1 231 ? 5.421 -2.705 -10.920 1.00 89.12 231 LYS A CA 1
ATOM 1730 C C . LYS A 1 231 ? 5.662 -1.473 -11.779 1.00 89.12 231 LYS A C 1
ATOM 1732 O O . LYS A 1 231 ? 4.730 -0.738 -12.086 1.00 89.12 231 LYS A O 1
ATOM 1737 N N . GLY A 1 232 ? 6.905 -1.242 -12.181 1.00 86.75 232 GLY A N 1
ATOM 1738 C CA . GLY A 1 232 ? 7.239 -0.174 -13.119 1.00 86.75 232 GLY A CA 1
ATOM 1739 C C . GLY A 1 232 ? 7.802 -0.704 -14.428 1.00 86.75 232 GLY A C 1
ATOM 1740 O O . GLY A 1 232 ? 8.380 -1.792 -14.461 1.00 86.75 232 GLY A O 1
ATOM 1741 N N . GLY A 1 233 ? 7.687 0.093 -15.488 1.00 82.12 233 GLY A N 1
ATOM 1742 C CA . GLY A 1 233 ? 8.204 -0.244 -16.813 1.00 82.12 233 GLY A CA 1
ATOM 1743 C C . GLY A 1 233 ? 7.387 -1.352 -17.476 1.00 82.12 233 GLY A C 1
ATOM 1744 O O . GLY A 1 233 ? 6.159 -1.295 -17.473 1.00 82.12 233 GLY A O 1
ATOM 1745 N N . ASP A 1 234 ? 8.076 -2.363 -18.007 1.00 75.31 234 ASP A N 1
ATOM 1746 C CA . ASP A 1 234 ? 7.458 -3.516 -18.682 1.00 75.31 234 ASP A CA 1
ATOM 1747 C C . ASP A 1 234 ? 7.234 -4.703 -17.716 1.00 75.31 234 ASP A C 1
ATOM 1749 O O . ASP A 1 234 ? 7.061 -5.848 -18.129 1.00 75.31 234 ASP A O 1
ATOM 1753 N N . GLY A 1 235 ? 7.284 -4.450 -16.402 1.00 75.19 235 GLY A N 1
ATOM 1754 C CA . GLY A 1 235 ? 7.071 -5.473 -15.384 1.00 75.19 235 GLY A CA 1
ATOM 1755 C C . GLY A 1 235 ? 5.638 -6.004 -15.409 1.00 75.19 235 GLY A C 1
ATOM 1756 O O . GLY A 1 235 ? 4.692 -5.241 -15.226 1.00 75.19 235 GLY A O 1
ATOM 1757 N N . VAL A 1 236 ? 5.497 -7.318 -15.577 1.00 77.31 236 VAL A N 1
ATOM 1758 C CA . VAL A 1 236 ? 4.212 -8.023 -15.507 1.00 77.31 236 VAL A CA 1
ATOM 1759 C C . VAL A 1 236 ? 4.014 -8.696 -14.148 1.00 77.31 236 VAL A C 1
ATOM 1761 O O . VAL A 1 236 ? 4.975 -9.013 -13.429 1.00 77.31 236 VAL A O 1
ATOM 1764 N N . TYR A 1 237 ? 2.748 -8.895 -13.788 1.00 80.81 237 TYR A N 1
ATOM 1765 C CA . TYR A 1 237 ? 2.370 -9.827 -12.734 1.00 80.81 237 TYR A CA 1
ATOM 1766 C C . TYR A 1 237 ? 2.521 -11.260 -13.249 1.00 80.81 237 TYR A C 1
ATOM 1768 O O . TYR A 1 237 ? 2.287 -11.549 -14.419 1.00 80.81 237 TYR A O 1
ATOM 1776 N N . GLY A 1 238 ? 2.956 -12.150 -12.375 1.00 83.50 238 GLY A N 1
ATOM 1777 C CA . GLY A 1 238 ? 3.136 -13.562 -12.649 1.00 83.50 238 GLY A CA 1
ATOM 1778 C C . GLY A 1 238 ? 3.132 -14.329 -11.340 1.00 83.50 238 GLY A C 1
ATOM 1779 O O . GLY A 1 238 ? 2.414 -13.977 -10.406 1.00 83.50 238 GLY A O 1
ATOM 1780 N N . ASP A 1 239 ? 3.979 -15.349 -11.262 1.00 85.81 239 ASP A N 1
ATOM 1781 C CA . ASP A 1 239 ? 3.954 -16.288 -10.148 1.00 85.81 239 ASP A CA 1
ATOM 1782 C C . ASP A 1 239 ? 5.273 -16.269 -9.388 1.00 85.81 239 ASP A C 1
ATOM 1784 O O . ASP A 1 239 ? 6.345 -16.105 -9.981 1.00 85.81 239 ASP A O 1
ATOM 1788 N N . ARG A 1 240 ? 5.227 -16.583 -8.093 1.00 87.12 240 ARG A N 1
ATOM 1789 C CA . ARG A 1 240 ? 6.421 -16.859 -7.278 1.00 87.12 240 ARG A CA 1
ATOM 1790 C C . ARG A 1 240 ? 6.305 -18.195 -6.562 1.00 87.12 240 ARG A C 1
ATOM 1792 O O . ARG A 1 240 ? 5.211 -18.718 -6.389 1.00 87.12 240 ARG A O 1
ATOM 1799 N N . ALA A 1 241 ? 7.436 -18.732 -6.110 1.00 90.44 241 ALA A N 1
ATOM 1800 C CA . ALA A 1 241 ? 7.416 -19.844 -5.166 1.00 90.44 241 ALA A CA 1
ATOM 1801 C C . ALA A 1 241 ? 6.705 -19.404 -3.877 1.00 90.44 241 ALA A C 1
ATOM 1803 O O . ALA A 1 241 ? 7.036 -18.349 -3.322 1.00 90.44 241 ALA A O 1
ATOM 1804 N N . SER A 1 242 ? 5.735 -20.201 -3.429 1.00 92.44 242 SER A N 1
ATOM 1805 C CA . SER A 1 242 ? 4.975 -19.901 -2.221 1.00 92.44 242 SER A CA 1
ATOM 1806 C C . SER A 1 242 ? 5.802 -20.206 -0.975 1.00 92.44 242 SER A C 1
ATOM 1808 O O . SER A 1 242 ? 6.378 -21.284 -0.808 1.00 92.44 242 SER A O 1
ATOM 1810 N N . THR A 1 243 ? 5.826 -19.237 -0.069 1.00 91.62 243 THR A N 1
ATOM 1811 C CA . THR A 1 243 ? 6.392 -19.366 1.273 1.00 91.62 243 THR A CA 1
ATOM 1812 C C . THR A 1 243 ? 5.446 -20.115 2.216 1.00 91.62 243 THR A C 1
ATOM 1814 O O . THR A 1 243 ? 5.908 -20.820 3.123 1.00 91.62 243 THR A O 1
ATOM 1817 N N . LEU A 1 244 ? 4.131 -19.954 2.023 1.00 89.75 244 LEU A N 1
ATOM 1818 C CA . LEU A 1 244 ? 3.079 -20.611 2.803 1.00 89.75 244 LEU A CA 1
ATOM 1819 C C . LEU A 1 244 ? 2.888 -22.079 2.426 1.00 89.75 244 LEU A C 1
ATOM 1821 O O . LEU A 1 244 ? 2.640 -22.898 3.308 1.00 89.75 244 LEU A O 1
ATOM 1825 N N . ARG 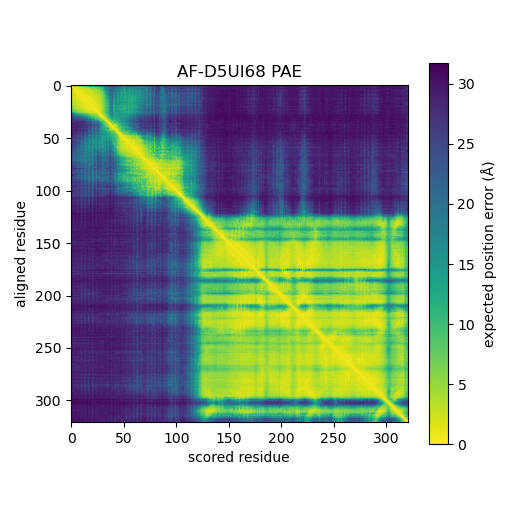A 1 245 ? 3.017 -22.405 1.139 1.00 91.56 245 ARG A N 1
ATOM 1826 C CA . ARG A 1 245 ? 2.794 -23.738 0.574 1.00 91.56 245 ARG A CA 1
ATOM 1827 C C . ARG A 1 245 ? 4.064 -24.190 -0.173 1.00 91.56 245 ARG A C 1
ATOM 1829 O O . ARG A 1 245 ? 4.126 -24.062 -1.399 1.00 91.56 245 ARG A O 1
ATOM 1836 N N . PRO A 1 246 ? 5.108 -24.666 0.538 1.00 92.12 246 PRO A N 1
ATOM 1837 C CA . PRO A 1 246 ? 6.370 -25.070 -0.084 1.00 92.12 246 PRO A CA 1
ATOM 1838 C C . PRO A 1 246 ? 6.165 -26.065 -1.232 1.00 92.12 246 PRO A C 1
ATOM 1840 O O . PRO A 1 246 ? 5.346 -26.972 -1.130 1.00 92.12 246 PRO A O 1
ATOM 1843 N N . GLY A 1 247 ? 6.908 -25.886 -2.326 1.00 92.81 247 GLY A N 1
ATOM 1844 C CA . GLY A 1 247 ? 6.776 -26.711 -3.535 1.00 92.81 247 GLY A CA 1
ATOM 1845 C C . GLY A 1 247 ? 5.681 -26.254 -4.504 1.00 92.81 247 GLY A C 1
ATOM 1846 O O . GLY A 1 247 ? 5.610 -26.768 -5.615 1.00 92.81 247 GLY A O 1
ATOM 1847 N N . THR A 1 248 ? 4.873 -25.257 -4.134 1.00 94.94 248 THR A N 1
ATOM 1848 C CA . THR A 1 248 ? 3.854 -24.672 -5.017 1.00 94.94 248 THR A CA 1
ATOM 1849 C C . THR A 1 248 ? 4.245 -23.272 -5.487 1.00 94.94 248 THR A C 1
ATOM 1851 O O . THR A 1 248 ? 5.156 -22.633 -4.943 1.00 94.94 248 THR A O 1
ATOM 1854 N N . ARG A 1 249 ? 3.548 -22.789 -6.518 1.00 93.62 249 ARG A N 1
ATOM 1855 C CA . ARG A 1 249 ? 3.616 -21.398 -6.965 1.00 93.62 249 ARG A CA 1
ATOM 1856 C C . ARG A 1 249 ? 2.327 -20.680 -6.583 1.00 93.62 249 ARG A C 1
ATOM 1858 O O . ARG A 1 249 ? 1.265 -21.290 -6.617 1.00 93.62 249 ARG A O 1
ATOM 1865 N N . ILE A 1 250 ? 2.436 -19.406 -6.232 1.00 90.69 250 ILE A N 1
ATOM 1866 C CA . ILE A 1 250 ? 1.295 -18.527 -5.985 1.00 90.69 250 ILE A CA 1
ATOM 1867 C C . ILE A 1 250 ? 1.321 -17.392 -7.001 1.00 90.69 250 ILE A C 1
ATOM 1869 O O . ILE A 1 250 ? 2.378 -16.788 -7.233 1.00 90.69 250 ILE A O 1
ATOM 1873 N N . ARG A 1 251 ? 0.170 -17.155 -7.631 1.00 89.31 251 ARG A N 1
ATOM 1874 C CA . ARG A 1 251 ? -0.015 -16.051 -8.568 1.00 89.31 251 ARG A CA 1
ATOM 1875 C C . ARG A 1 251 ? -0.133 -14.746 -7.788 1.00 89.31 251 ARG A C 1
ATOM 1877 O O . ARG A 1 251 ? -0.650 -14.726 -6.675 1.00 89.31 251 ARG A O 1
ATOM 1884 N N . GLN A 1 252 ? 0.348 -13.654 -8.363 1.00 85.12 252 GLN A N 1
ATOM 1885 C CA . GLN A 1 252 ? 0.238 -12.333 -7.742 1.00 85.12 252 GLN A CA 1
ATOM 1886 C C . GLN A 1 252 ? -1.210 -11.809 -7.701 1.00 85.12 252 GLN A C 1
ATOM 1888 O O . GLN A 1 252 ? -1.513 -10.936 -6.904 1.00 85.12 252 GLN A O 1
ATOM 1893 N N . ASP A 1 253 ? -2.116 -12.364 -8.505 1.00 81.88 253 ASP A N 1
ATOM 1894 C CA . ASP A 1 253 ? -3.555 -12.082 -8.457 1.00 81.88 253 ASP A CA 1
ATOM 1895 C C . ASP A 1 253 ? -4.333 -13.019 -7.501 1.00 81.88 253 ASP A C 1
ATOM 1897 O O . ASP A 1 253 ? -5.561 -13.035 -7.502 1.00 81.88 253 ASP A O 1
ATOM 1901 N N . ASP A 1 254 ? -3.638 -13.807 -6.675 1.00 86.19 254 ASP A N 1
ATOM 1902 C CA . ASP A 1 254 ? -4.262 -14.700 -5.695 1.00 86.19 254 ASP A CA 1
ATOM 1903 C C . ASP A 1 254 ? -4.588 -13.945 -4.380 1.00 86.19 254 ASP A C 1
ATOM 1905 O O . ASP A 1 254 ? -3.711 -13.269 -3.830 1.00 86.19 254 ASP A O 1
ATOM 1909 N N . PRO A 1 255 ? -5.801 -14.073 -3.803 1.00 84.06 255 PRO A N 1
ATOM 1910 C CA . PRO A 1 255 ? -6.157 -13.457 -2.517 1.00 84.06 255 PRO A CA 1
ATOM 1911 C C . PRO A 1 255 ? -5.278 -13.863 -1.318 1.00 84.06 255 PRO A C 1
ATOM 1913 O O . PRO A 1 255 ? -5.214 -13.127 -0.326 1.00 84.06 255 PRO A O 1
ATOM 1916 N N . ASP A 1 256 ? -4.593 -15.010 -1.379 1.00 86.44 256 ASP A N 1
ATOM 1917 C CA . ASP A 1 256 ? -3.618 -15.450 -0.372 1.00 86.44 256 ASP A CA 1
ATOM 1918 C C . ASP A 1 256 ? -2.222 -14.829 -0.587 1.00 86.44 256 ASP A C 1
ATOM 1920 O O . ASP A 1 256 ? -1.374 -14.891 0.314 1.00 86.44 256 ASP A O 1
ATOM 1924 N N . TYR A 1 257 ? -1.958 -14.190 -1.733 1.00 87.81 257 TYR A N 1
ATOM 1925 C CA . TYR A 1 257 ? -0.654 -13.601 -2.054 1.00 87.81 257 TYR A CA 1
ATOM 1926 C C . TYR A 1 257 ? -0.132 -12.623 -0.981 1.00 87.81 257 TYR A C 1
ATOM 1928 O O . TYR A 1 257 ? 1.034 -12.746 -0.588 1.00 87.81 257 TYR A O 1
ATOM 1936 N N . PRO A 1 258 ? -0.948 -11.722 -0.390 1.00 88.25 258 PRO A N 1
ATOM 1937 C CA . PRO A 1 258 ? -0.494 -10.836 0.688 1.00 88.25 258 PRO A CA 1
ATOM 1938 C C . PRO A 1 258 ? 0.001 -11.596 1.920 1.00 88.25 258 PRO A C 1
ATOM 1940 O O . PRO A 1 258 ? 0.962 -11.181 2.575 1.00 88.25 258 PRO A O 1
ATOM 1943 N N . ARG A 1 259 ? -0.633 -12.732 2.242 1.00 90.12 259 ARG A N 1
ATOM 1944 C CA . ARG A 1 259 ? -0.217 -13.592 3.357 1.00 90.12 259 ARG A CA 1
ATOM 1945 C C . ARG A 1 259 ? 1.098 -14.288 3.039 1.00 90.12 259 ARG A C 1
ATOM 1947 O O . ARG A 1 259 ? 1.915 -14.462 3.946 1.00 90.12 259 ARG A O 1
ATOM 1954 N N . ASP A 1 260 ? 1.311 -14.670 1.780 1.00 90.69 260 ASP A N 1
ATOM 1955 C CA . ASP A 1 260 ? 2.572 -15.254 1.322 1.00 90.69 260 ASP A CA 1
ATOM 1956 C C . ASP A 1 260 ? 3.722 -14.250 1.412 1.00 90.69 260 ASP A C 1
ATOM 1958 O O . ASP A 1 260 ? 4.762 -14.555 2.002 1.00 90.69 260 ASP A O 1
ATOM 1962 N N . VAL A 1 261 ? 3.494 -13.014 0.954 1.00 88.56 261 VAL A N 1
ATOM 1963 C CA . VAL A 1 261 ? 4.441 -11.898 1.099 1.00 88.56 261 VAL A CA 1
ATOM 1964 C C . VAL A 1 261 ? 4.750 -11.639 2.573 1.00 88.56 261 VAL A C 1
ATOM 1966 O O . VAL A 1 261 ? 5.918 -11.545 2.954 1.00 88.56 261 VAL A O 1
ATOM 1969 N N . ALA A 1 262 ? 3.733 -11.589 3.437 1.00 91.12 262 ALA A N 1
ATOM 1970 C CA . ALA A 1 262 ? 3.950 -11.423 4.870 1.00 91.12 262 ALA A CA 1
ATOM 1971 C C . ALA A 1 262 ? 4.759 -12.591 5.465 1.00 91.12 262 ALA A C 1
ATOM 1973 O O . ALA A 1 262 ? 5.637 -12.369 6.304 1.00 91.12 262 ALA A O 1
ATOM 1974 N N . ALA A 1 263 ? 4.516 -13.834 5.043 1.00 92.00 263 ALA A N 1
ATOM 1975 C CA . ALA A 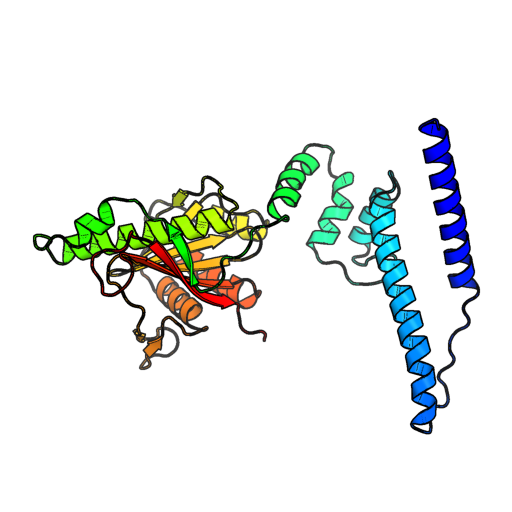1 263 ? 5.291 -14.991 5.489 1.00 92.00 263 ALA A CA 1
ATOM 1976 C C . ALA A 1 263 ? 6.769 -14.900 5.068 1.00 92.00 263 ALA A C 1
ATOM 1978 O O . ALA A 1 263 ? 7.642 -15.222 5.879 1.00 92.00 263 ALA A O 1
ATOM 1979 N N . ASP A 1 264 ? 7.049 -14.419 3.855 1.00 90.31 264 ASP A N 1
ATOM 1980 C CA . ASP A 1 264 ? 8.403 -14.171 3.344 1.00 90.31 264 ASP A CA 1
ATOM 1981 C C . ASP A 1 264 ? 9.119 -13.080 4.158 1.00 90.31 264 ASP A C 1
ATOM 1983 O O . ASP A 1 264 ? 10.209 -13.292 4.695 1.00 90.31 264 ASP A O 1
ATOM 1987 N N . MET A 1 265 ? 8.447 -11.945 4.383 1.00 89.31 265 MET A N 1
ATOM 1988 C CA . MET A 1 265 ? 8.956 -10.848 5.216 1.00 89.31 265 MET A CA 1
ATOM 1989 C C . MET A 1 265 ? 9.315 -11.312 6.634 1.00 89.31 265 MET A C 1
ATOM 1991 O O . MET A 1 265 ? 10.346 -10.904 7.171 1.00 89.31 265 MET A O 1
ATOM 1995 N N . ARG A 1 266 ? 8.514 -12.210 7.225 1.00 91.19 266 ARG A N 1
ATOM 1996 C CA . ARG A 1 266 ? 8.761 -12.773 8.563 1.00 91.19 266 ARG A CA 1
ATOM 1997 C C . ARG A 1 266 ? 10.047 -13.595 8.637 1.00 91.19 266 ARG A C 1
ATOM 1999 O O . ARG A 1 266 ? 10.696 -13.614 9.679 1.00 91.19 266 ARG A O 1
ATOM 2006 N N . ARG A 1 267 ? 10.379 -14.312 7.558 1.00 90.88 267 ARG A N 1
ATOM 2007 C CA . ARG A 1 267 ? 11.568 -15.178 7.467 1.00 90.88 267 ARG A CA 1
ATOM 2008 C C . ARG A 1 267 ? 12.837 -14.407 7.115 1.00 90.88 267 ARG A C 1
ATOM 2010 O O . ARG A 1 267 ? 13.927 -14.971 7.191 1.00 90.88 267 ARG A O 1
ATOM 2017 N N . SER A 1 268 ? 12.712 -13.143 6.721 1.00 86.25 268 SER A N 1
ATOM 2018 C CA . SER A 1 268 ? 13.869 -12.336 6.367 1.00 86.25 268 SER A CA 1
ATOM 2019 C C . SER A 1 268 ? 14.808 -12.132 7.556 1.00 86.25 268 SER A C 1
ATOM 2021 O O . SER A 1 268 ? 14.385 -11.912 8.691 1.00 86.25 268 SER A O 1
ATOM 2023 N N . ARG A 1 269 ? 16.109 -12.167 7.261 1.00 87.62 269 ARG A N 1
ATOM 2024 C CA . ARG A 1 269 ? 17.193 -11.914 8.222 1.00 87.62 269 ARG A CA 1
ATOM 2025 C C . ARG A 1 269 ? 17.520 -10.427 8.374 1.00 87.62 269 ARG A C 1
ATOM 2027 O O . ARG A 1 269 ? 18.337 -10.071 9.214 1.00 87.62 269 ARG A O 1
ATOM 2034 N N . LEU A 1 270 ? 16.915 -9.572 7.550 1.00 84.12 270 LEU A N 1
ATOM 2035 C CA . LEU A 1 270 ? 17.142 -8.132 7.591 1.00 84.12 270 LEU A CA 1
ATOM 2036 C C . LEU A 1 270 ? 16.440 -7.516 8.808 1.00 84.12 270 LEU A C 1
ATOM 2038 O O . LEU A 1 270 ? 15.304 -7.863 9.134 1.00 84.12 270 LEU A O 1
ATOM 2042 N N . SER A 1 271 ? 17.138 -6.612 9.491 1.00 83.44 271 SER A N 1
ATOM 2043 C CA . SER A 1 271 ? 16.663 -5.908 10.687 1.00 83.44 271 SER A CA 1
ATOM 2044 C C . SER A 1 271 ? 16.053 -4.547 10.339 1.00 83.44 271 SER A C 1
ATOM 2046 O O . SER A 1 271 ? 16.351 -3.554 10.988 1.00 83.44 271 SER A O 1
ATOM 2048 N N . ASP A 1 272 ? 15.252 -4.486 9.280 1.00 81.88 272 ASP A N 1
ATOM 2049 C CA . ASP A 1 272 ? 14.691 -3.262 8.701 1.00 81.88 272 ASP A CA 1
ATOM 2050 C C . ASP A 1 272 ? 13.171 -3.174 8.915 1.00 81.88 272 ASP A C 1
ATOM 2052 O O . ASP A 1 272 ? 12.426 -2.788 8.028 1.00 81.88 272 ASP A O 1
ATOM 2056 N N . GLY A 1 273 ? 12.646 -3.626 10.053 1.00 84.31 273 GLY A N 1
ATOM 2057 C CA . GLY A 1 273 ? 11.219 -3.467 10.362 1.00 84.31 273 GLY A CA 1
ATOM 2058 C C . GLY A 1 273 ? 10.245 -4.365 9.577 1.00 84.31 273 GLY A C 1
ATOM 2059 O O . GLY A 1 273 ? 9.048 -4.400 9.865 1.00 84.31 273 GLY A O 1
ATOM 2060 N N . ARG A 1 274 ? 10.695 -5.124 8.568 1.00 87.19 274 ARG A N 1
ATOM 2061 C CA . ARG A 1 274 ? 9.790 -5.961 7.754 1.00 87.19 274 ARG A CA 1
ATOM 2062 C C . ARG A 1 274 ? 9.121 -7.095 8.544 1.00 87.19 274 ARG A C 1
ATOM 2064 O O . ARG A 1 274 ? 8.063 -7.569 8.138 1.00 87.19 274 ARG A O 1
ATOM 2071 N N . ARG A 1 275 ? 9.695 -7.544 9.667 1.00 88.25 275 ARG A N 1
ATOM 2072 C CA . ARG A 1 275 ? 9.082 -8.578 10.527 1.00 88.25 275 ARG A CA 1
ATOM 2073 C C . ARG A 1 275 ? 7.898 -8.014 11.319 1.00 88.25 275 ARG A C 1
ATOM 2075 O O . ARG A 1 275 ? 6.883 -8.689 11.500 1.00 88.25 275 ARG A O 1
ATOM 2082 N N . GLU A 1 276 ? 8.004 -6.759 11.720 1.00 88.31 276 GLU A N 1
ATOM 2083 C CA . GLU A 1 276 ? 6.974 -5.973 12.382 1.00 88.31 276 GLU A CA 1
ATOM 2084 C C . GLU A 1 276 ? 5.833 -5.684 11.401 1.00 88.31 276 GLU A C 1
ATOM 2086 O O . GLU A 1 276 ? 4.678 -5.982 11.703 1.00 88.31 276 GLU A O 1
ATOM 2091 N N . ILE A 1 277 ? 6.156 -5.231 10.182 1.00 89.12 277 ILE A N 1
ATOM 2092 C CA . ILE A 1 277 ? 5.161 -5.042 9.113 1.00 89.12 277 ILE A CA 1
ATOM 2093 C C . ILE A 1 277 ? 4.486 -6.367 8.741 1.00 89.12 277 ILE A C 1
ATOM 2095 O O . ILE A 1 277 ? 3.270 -6.409 8.594 1.00 89.12 277 ILE A O 1
ATOM 2099 N N . SER A 1 278 ? 5.233 -7.473 8.656 1.00 90.88 278 SER A N 1
ATOM 2100 C CA . SER A 1 278 ? 4.661 -8.810 8.440 1.00 90.88 278 SER A CA 1
ATOM 2101 C C . SER A 1 278 ? 3.619 -9.176 9.498 1.00 90.88 278 SER A C 1
ATOM 2103 O O . SER A 1 278 ? 2.535 -9.665 9.172 1.00 90.88 278 SER A O 1
ATOM 2105 N N . SER A 1 279 ? 3.935 -8.933 10.771 1.00 90.31 279 SER A N 1
ATOM 2106 C CA . SER A 1 279 ? 3.014 -9.209 11.876 1.00 90.31 279 SER A CA 1
ATOM 2107 C C . SER A 1 279 ? 1.754 -8.354 11.765 1.00 90.31 279 SER A C 1
ATOM 2109 O O . SER A 1 279 ? 0.653 -8.867 11.954 1.00 90.31 279 SER A O 1
ATOM 2111 N N . LEU A 1 280 ? 1.916 -7.092 11.368 1.00 89.69 280 LEU A N 1
ATOM 2112 C CA . LEU A 1 280 ? 0.823 -6.161 11.126 1.00 89.69 280 LEU A CA 1
ATOM 2113 C C . LEU A 1 280 ? -0.063 -6.587 9.942 1.00 89.69 280 LEU A C 1
ATOM 2115 O O . LEU A 1 280 ? -1.276 -6.627 10.107 1.00 89.69 280 LEU A O 1
ATOM 2119 N N . ILE A 1 281 ? 0.505 -6.996 8.801 1.00 91.12 281 ILE A N 1
ATOM 2120 C CA . ILE A 1 281 ? -0.272 -7.507 7.653 1.00 91.12 281 ILE A CA 1
ATOM 2121 C C . ILE A 1 281 ? -1.083 -8.736 8.064 1.00 91.12 281 ILE A C 1
ATOM 2123 O O . ILE A 1 281 ? -2.259 -8.842 7.738 1.00 91.12 281 ILE A O 1
ATOM 2127 N N . ARG A 1 282 ? -0.477 -9.669 8.807 1.00 90.06 282 ARG A N 1
ATOM 2128 C CA . ARG A 1 282 ? -1.173 -10.880 9.265 1.00 90.06 282 ARG A CA 1
ATOM 2129 C C . ARG A 1 282 ? -2.305 -10.576 10.235 1.00 90.06 282 ARG A C 1
ATOM 2131 O O . ARG A 1 282 ? -3.293 -11.297 10.211 1.00 90.06 282 ARG A O 1
ATOM 2138 N N . GLN A 1 283 ? -2.130 -9.583 11.104 1.00 88.75 283 GLN A N 1
ATOM 2139 C CA . GLN A 1 283 ? -3.181 -9.156 12.019 1.00 88.75 283 GLN A CA 1
ATOM 2140 C C . GLN A 1 283 ? -4.311 -8.478 11.245 1.00 88.75 283 GLN A C 1
ATOM 2142 O O . GLN A 1 283 ? -5.443 -8.923 11.338 1.00 88.75 283 GLN A O 1
ATOM 2147 N N . ALA A 1 284 ? -3.983 -7.523 10.374 1.00 88.69 284 ALA A N 1
ATOM 2148 C CA . ALA A 1 284 ? -4.949 -6.869 9.499 1.00 88.69 284 ALA A CA 1
ATOM 2149 C C . ALA A 1 284 ? -5.753 -7.870 8.649 1.00 88.69 284 ALA A C 1
ATOM 2151 O O . ALA A 1 284 ? -6.938 -7.648 8.434 1.00 88.69 284 ALA A O 1
ATOM 2152 N N . TYR A 1 285 ? -5.121 -8.965 8.200 1.00 87.00 285 TYR A N 1
ATOM 2153 C CA . TYR A 1 285 ? -5.789 -10.031 7.442 1.00 87.00 285 TYR A CA 1
ATOM 2154 C C . TYR A 1 285 ? -6.768 -10.845 8.303 1.00 87.00 285 TYR A C 1
ATOM 2156 O O . TYR A 1 285 ? -7.720 -11.420 7.805 1.00 87.00 285 TYR A O 1
ATOM 2164 N N . LYS A 1 286 ? -6.514 -10.974 9.609 1.00 85.88 286 LYS A N 1
ATOM 2165 C CA . LYS A 1 286 ? -7.484 -11.596 10.524 1.00 85.88 286 LYS A CA 1
ATOM 2166 C C . LYS A 1 286 ? -8.657 -10.666 10.814 1.00 85.88 286 LYS A C 1
ATOM 2168 O O . LYS A 1 286 ? -9.735 -11.146 11.138 1.00 85.88 286 LYS A O 1
ATOM 2173 N N . ASP A 1 287 ? -8.410 -9.364 10.734 1.00 85.56 287 ASP A N 1
ATOM 2174 C CA . ASP A 1 287 ? -9.351 -8.326 11.130 1.00 85.56 287 ASP A CA 1
ATOM 2175 C C . ASP A 1 287 ? -10.276 -7.880 9.981 1.00 85.56 287 ASP A C 1
ATOM 2177 O O . ASP A 1 287 ? -11.098 -6.991 10.191 1.00 85.56 287 ASP A O 1
ATOM 2181 N N . GLY A 1 288 ? -10.180 -8.436 8.764 1.00 87.06 288 GLY A N 1
ATOM 2182 C CA . GLY A 1 288 ? -11.073 -8.029 7.669 1.00 87.06 288 GLY A CA 1
ATOM 2183 C C . GLY A 1 288 ? -10.632 -6.781 6.903 1.00 87.06 288 GLY A C 1
ATOM 2184 O O . GLY A 1 288 ? -11.378 -6.272 6.054 1.00 87.06 288 GLY A O 1
ATOM 2185 N N . ILE A 1 289 ? -9.465 -6.215 7.230 1.00 88.88 289 ILE A N 1
ATOM 2186 C CA . ILE A 1 289 ? -9.104 -4.845 6.833 1.00 88.88 289 ILE A CA 1
ATOM 2187 C C . ILE A 1 289 ? -8.003 -4.777 5.774 1.00 88.88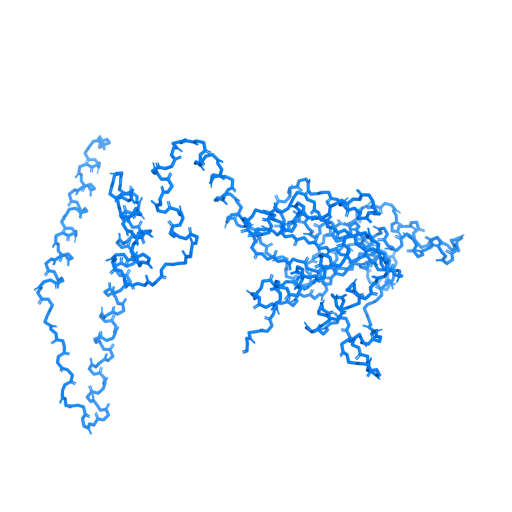 289 ILE A C 1
ATOM 2189 O O . ILE A 1 289 ? -7.603 -3.672 5.396 1.00 88.88 289 ILE A O 1
ATOM 2193 N N . VAL A 1 290 ? -7.516 -5.909 5.255 1.00 89.75 290 VAL A N 1
ATOM 2194 C CA . VAL A 1 290 ? -6.527 -5.886 4.167 1.00 89.75 290 VAL A CA 1
ATOM 2195 C C . VAL A 1 290 ? -7.178 -5.516 2.832 1.00 89.75 290 VAL A C 1
ATOM 2197 O O . VAL A 1 290 ? -8.273 -5.959 2.458 1.00 89.75 290 VAL A O 1
ATOM 2200 N N . ARG A 1 291 ? -6.469 -4.666 2.088 1.00 89.56 291 ARG A N 1
ATOM 2201 C CA . ARG A 1 291 ? -6.735 -4.328 0.690 1.00 89.56 291 ARG A CA 1
ATOM 2202 C C . ARG A 1 291 ? -5.468 -4.581 -0.089 1.00 89.56 291 ARG A C 1
ATOM 2204 O O . ARG A 1 291 ? -4.501 -3.836 0.057 1.00 89.56 291 ARG A O 1
ATOM 2211 N N . TYR A 1 292 ? -5.461 -5.631 -0.890 1.00 90.50 292 TYR A N 1
ATOM 2212 C CA . TYR A 1 292 ? -4.324 -5.886 -1.752 1.00 90.50 292 TYR A CA 1
ATOM 2213 C C . TYR A 1 292 ? -4.547 -5.273 -3.123 1.00 90.50 292 TYR A C 1
ATOM 2215 O O . TYR A 1 292 ? -5.635 -5.388 -3.688 1.00 90.50 292 TYR A O 1
ATOM 2223 N N . VAL A 1 293 ? -3.527 -4.577 -3.616 1.00 90.38 293 VAL A N 1
ATOM 2224 C CA . VAL A 1 293 ? -3.643 -3.724 -4.792 1.00 90.38 293 VAL A CA 1
ATOM 2225 C C . VAL A 1 293 ? -2.446 -3.921 -5.703 1.00 90.38 293 VAL A C 1
ATOM 2227 O O . VAL A 1 293 ? -1.313 -3.617 -5.329 1.00 90.38 293 VAL A O 1
ATOM 2230 N N . GLY A 1 294 ? -2.707 -4.356 -6.927 1.00 90.25 294 GLY A N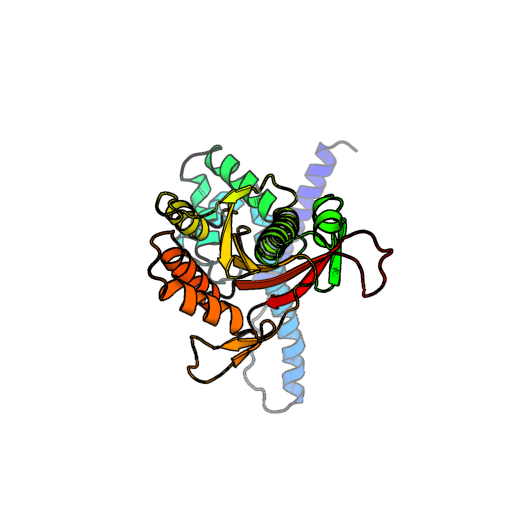 1
ATOM 2231 C CA . GLY A 1 294 ? -1.729 -4.318 -8.000 1.00 90.25 294 GLY A CA 1
ATOM 2232 C C . GLY A 1 294 ? -1.700 -2.934 -8.622 1.00 90.25 294 GLY A C 1
ATOM 2233 O O . GLY A 1 294 ? -2.721 -2.460 -9.116 1.00 90.25 294 GLY A O 1
ATOM 2234 N N . VAL A 1 295 ? -0.541 -2.282 -8.615 1.00 89.56 295 VAL A N 1
ATOM 2235 C CA . VAL A 1 295 ? -0.310 -1.046 -9.361 1.00 89.56 295 VAL A CA 1
ATOM 2236 C C . VAL A 1 295 ? 0.770 -1.258 -10.417 1.00 89.56 295 VAL A C 1
ATOM 2238 O O . VAL A 1 295 ? 1.921 -1.537 -10.084 1.00 89.56 295 VAL A O 1
ATOM 2241 N N . ARG A 1 296 ? 0.437 -1.041 -11.692 1.00 88.56 296 ARG A N 1
ATOM 2242 C CA . ARG A 1 296 ? 1.420 -1.016 -12.780 1.00 88.56 296 ARG A CA 1
ATOM 2243 C C . ARG A 1 296 ? 1.598 0.397 -13.309 1.00 88.56 296 ARG A C 1
ATOM 2245 O O . ARG A 1 296 ? 0.628 1.064 -13.647 1.00 88.56 296 ARG A O 1
ATOM 2252 N N . THR A 1 297 ? 2.843 0.832 -13.438 1.00 84.81 297 THR A N 1
ATOM 2253 C CA . THR A 1 297 ? 3.188 2.137 -14.003 1.00 84.81 297 THR A CA 1
ATOM 2254 C C . THR A 1 297 ? 4.072 1.961 -15.209 1.00 84.81 297 THR A C 1
ATOM 2256 O O . THR A 1 297 ? 5.186 1.442 -15.119 1.00 84.81 297 THR A O 1
ATOM 2259 N N . GLY A 1 298 ? 3.598 2.432 -16.350 1.00 80.38 298 GLY A N 1
ATOM 2260 C CA . GLY A 1 298 ? 4.348 2.303 -17.578 1.00 80.38 298 GLY A CA 1
ATOM 2261 C C . GLY A 1 298 ? 3.638 2.911 -18.779 1.00 80.38 298 GLY A C 1
ATOM 2262 O O . GLY A 1 298 ? 2.598 3.554 -18.648 1.00 80.38 298 GLY A O 1
ATOM 2263 N N . PRO A 1 299 ? 4.225 2.738 -19.965 1.00 66.94 299 PRO A N 1
ATOM 2264 C CA . PRO A 1 299 ? 3.644 3.172 -21.228 1.00 66.94 299 PRO A CA 1
ATOM 2265 C C . PRO A 1 299 ? 2.323 2.446 -21.507 1.00 66.94 299 PRO A C 1
ATOM 2267 O O . PRO A 1 299 ? 2.142 1.281 -21.146 1.00 66.94 299 PRO A O 1
ATOM 2270 N N . ARG A 1 300 ? 1.396 3.128 -22.178 1.00 60.38 300 ARG A N 1
ATOM 2271 C CA . ARG A 1 300 ? 0.075 2.584 -22.510 1.00 60.38 300 ARG A CA 1
ATOM 2272 C C . ARG A 1 300 ? 0.149 1.611 -23.698 1.00 60.38 300 ARG A C 1
ATOM 2274 O O . ARG A 1 300 ? 0.342 2.045 -24.826 1.00 60.38 300 ARG A O 1
ATOM 2281 N N . GLY A 1 301 ? -0.107 0.323 -23.446 1.00 51.88 301 GLY A N 1
ATOM 2282 C CA . GLY A 1 301 ? -0.216 -0.729 -24.471 1.00 51.88 301 GLY A CA 1
ATOM 2283 C C . GLY A 1 301 ? 1.113 -1.122 -25.135 1.00 51.88 301 GLY A C 1
ATOM 2284 O O . GLY A 1 301 ? 2.165 -0.559 -24.837 1.00 51.88 301 GLY A O 1
ATOM 2285 N N . GLU A 1 302 ? 1.060 -2.090 -26.057 1.00 42.03 302 GLU A N 1
ATOM 2286 C CA . GLU A 1 302 ? 2.204 -2.482 -26.907 1.00 42.03 302 GLU A CA 1
ATOM 2287 C C . GLU A 1 302 ? 2.653 -1.347 -27.849 1.00 42.03 302 GLU A C 1
ATOM 2289 O O . GLU A 1 302 ? 3.786 -1.325 -28.328 1.00 42.03 302 GLU A O 1
ATOM 2294 N N . LEU A 1 303 ? 1.780 -0.363 -28.089 1.00 41.53 303 LEU A N 1
ATOM 2295 C CA . LEU A 1 303 ? 2.019 0.742 -29.009 1.00 41.53 303 LEU A CA 1
ATOM 2296 C C . LEU A 1 303 ? 2.774 1.893 -28.329 1.00 41.53 303 LEU A C 1
ATOM 2298 O O . LEU A 1 303 ? 2.331 2.501 -27.358 1.00 41.53 303 LEU A O 1
ATOM 2302 N N . LEU A 1 304 ? 3.928 2.228 -28.904 1.00 44.72 304 LEU A N 1
ATOM 2303 C CA . LEU A 1 304 ? 4.947 3.165 -28.414 1.00 44.72 304 LEU A CA 1
ATOM 2304 C C . LEU A 1 304 ? 4.506 4.642 -28.249 1.00 44.72 304 LEU A C 1
ATOM 2306 O O . LEU A 1 304 ? 5.346 5.468 -27.904 1.00 44.72 304 LEU A O 1
ATOM 2310 N N . ALA A 1 305 ? 3.238 4.990 -28.483 1.00 50.50 305 ALA A N 1
ATOM 2311 C CA . ALA A 1 305 ? 2.777 6.377 -28.628 1.00 50.50 305 ALA A CA 1
ATOM 2312 C C . ALA A 1 305 ? 1.920 6.920 -27.464 1.00 50.50 305 ALA A C 1
ATOM 2314 O O . ALA A 1 305 ? 1.529 8.084 -27.487 1.00 50.50 305 ALA A O 1
ATOM 2315 N N . GLY A 1 306 ? 1.592 6.107 -26.457 1.00 57.19 306 GLY A N 1
ATOM 2316 C CA . GLY A 1 306 ? 0.753 6.555 -25.343 1.00 57.19 306 GLY A CA 1
ATOM 2317 C C . GLY A 1 306 ? 1.528 7.251 -24.219 1.00 57.19 306 GLY A C 1
ATOM 2318 O O . GLY A 1 306 ? 2.634 6.834 -23.870 1.00 57.19 306 GLY A O 1
ATOM 2319 N N . ASN A 1 307 ? 0.917 8.272 -23.607 1.00 67.69 307 ASN A N 1
ATOM 2320 C CA . ASN A 1 307 ? 1.425 8.873 -22.370 1.00 67.69 307 ASN A CA 1
ATOM 2321 C C . ASN A 1 307 ? 1.530 7.803 -21.267 1.00 67.69 307 ASN A C 1
ATOM 2323 O O . ASN A 1 307 ? 0.671 6.917 -21.210 1.00 67.69 307 ASN A O 1
ATOM 2327 N N . PRO A 1 308 ? 2.557 7.852 -20.401 1.00 71.88 308 PRO A N 1
ATOM 2328 C CA . PRO A 1 308 ? 2.659 6.901 -19.310 1.00 71.88 308 PRO A CA 1
ATOM 2329 C C . PRO A 1 308 ? 1.494 7.062 -18.329 1.00 71.88 308 PRO A C 1
ATOM 2331 O O . PRO A 1 308 ? 1.045 8.174 -18.042 1.00 71.88 308 PRO A O 1
ATOM 2334 N N . GLU A 1 309 ? 1.023 5.941 -17.796 1.00 78.50 309 GLU A N 1
ATOM 2335 C CA . GLU A 1 309 ? -0.083 5.893 -16.844 1.00 78.50 309 GLU A CA 1
ATOM 2336 C C . GLU A 1 309 ? 0.274 4.950 -15.689 1.00 78.50 309 GLU A C 1
ATOM 2338 O O . GLU A 1 309 ? 0.951 3.934 -15.871 1.00 78.50 309 GLU A O 1
ATOM 2343 N N . THR A 1 310 ? -0.203 5.286 -14.495 1.00 77.25 310 THR A N 1
ATOM 2344 C CA . THR A 1 310 ? -0.330 4.342 -13.383 1.00 77.25 310 THR A CA 1
ATOM 2345 C C . THR A 1 310 ? -1.717 3.720 -13.456 1.00 77.25 310 THR A C 1
ATOM 2347 O O . THR A 1 310 ? -2.708 4.447 -13.469 1.00 77.25 310 THR A O 1
ATOM 2350 N N . VAL A 1 311 ? -1.799 2.395 -13.496 1.00 80.50 311 VAL A N 1
ATOM 2351 C CA . VAL A 1 311 ? -3.045 1.631 -13.591 1.00 80.50 311 VAL A CA 1
ATOM 2352 C C . VAL A 1 311 ? -3.186 0.736 -12.368 1.00 80.50 311 VAL A C 1
ATOM 2354 O O . VAL A 1 311 ? -2.250 0.025 -12.003 1.00 80.50 311 VAL A O 1
ATOM 2357 N N . VAL A 1 312 ? -4.361 0.766 -11.747 1.00 80.25 312 VAL A N 1
ATOM 2358 C CA . VAL A 1 312 ? -4.758 -0.204 -10.722 1.00 80.25 312 VAL A CA 1
ATOM 2359 C C . VAL A 1 312 ? -5.220 -1.473 -11.435 1.00 80.25 312 VAL A C 1
ATOM 2361 O O . VAL A 1 312 ? -6.235 -1.445 -12.125 1.00 80.25 312 VAL A O 1
ATOM 2364 N N . GLU A 1 313 ? -4.463 -2.561 -11.326 1.00 76.19 313 GLU A N 1
ATOM 2365 C CA . GLU A 1 313 ? -4.688 -3.781 -12.119 1.00 76.19 313 GLU A CA 1
ATOM 2366 C C . GLU A 1 313 ? -5.558 -4.817 -11.423 1.00 76.19 313 GLU A C 1
ATOM 2368 O O . GLU A 1 313 ? -6.252 -5.562 -12.095 1.00 76.19 313 GLU A O 1
ATOM 2373 N N . HIS A 1 314 ? -5.528 -4.869 -10.097 1.00 75.19 314 HIS A N 1
ATOM 2374 C CA . HIS A 1 314 ? -6.426 -5.709 -9.316 1.00 75.19 314 HIS A CA 1
ATOM 2375 C C . HIS A 1 314 ? -6.580 -5.116 -7.924 1.00 75.19 314 HIS A C 1
ATOM 2377 O O . HIS A 1 314 ? -5.639 -4.539 -7.370 1.00 75.19 314 HIS A O 1
ATOM 2383 N N . VAL A 1 315 ? -7.778 -5.260 -7.364 1.00 73.44 315 VAL A N 1
ATOM 2384 C CA . VAL A 1 315 ? -8.083 -4.871 -5.988 1.00 73.44 315 VAL A CA 1
ATOM 2385 C C . VAL A 1 315 ? -8.785 -6.036 -5.314 1.00 73.44 315 VAL A C 1
ATOM 2387 O O . VAL A 1 315 ? -9.984 -6.233 -5.505 1.00 73.44 315 VAL A O 1
ATOM 2390 N N . PHE A 1 316 ? -8.064 -6.780 -4.479 1.00 75.88 316 PHE A N 1
ATOM 2391 C CA . PHE A 1 316 ? -8.699 -7.769 -3.616 1.00 75.88 316 PHE A CA 1
ATOM 2392 C C . PHE A 1 316 ? -9.049 -7.113 -2.291 1.00 75.88 316 PHE A C 1
ATOM 2394 O O . PHE A 1 316 ? -8.201 -6.591 -1.557 1.00 75.88 316 PHE A O 1
ATOM 2401 N N . LYS A 1 317 ? -10.339 -7.148 -1.988 1.00 60.41 317 LYS A N 1
ATOM 2402 C CA . LYS A 1 317 ? -10.795 -7.144 -0.605 1.00 60.41 317 LYS A CA 1
ATOM 2403 C C . LYS A 1 317 ? -10.642 -8.572 -0.101 1.00 60.41 317 LYS A C 1
ATOM 2405 O O . LYS A 1 317 ? -10.749 -9.495 -0.906 1.00 60.41 317 LYS A O 1
ATOM 2410 N N . GLU A 1 318 ? -10.375 -8.750 1.189 1.00 56.97 318 GLU A N 1
ATOM 2411 C CA . GLU A 1 318 ? -10.529 -10.077 1.785 1.00 56.97 318 GLU A CA 1
ATOM 2412 C C . GLU A 1 318 ? -11.829 -10.728 1.288 1.00 56.97 318 GLU A C 1
ATOM 2414 O O . GLU A 1 318 ? -12.860 -10.039 1.227 1.00 56.97 318 GLU A O 1
ATOM 2419 N N . PRO A 1 319 ? -11.794 -12.014 0.900 1.00 38.94 319 PRO A N 1
ATOM 2420 C CA . PRO A 1 319 ? -13.028 -12.763 0.814 1.00 38.94 319 PRO A CA 1
ATOM 2421 C C . PRO A 1 319 ? -13.664 -12.748 2.215 1.00 38.94 319 PRO A C 1
ATOM 2423 O O . PRO A 1 319 ? -12.933 -12.824 3.208 1.00 38.94 319 PRO A O 1
ATOM 2426 N N . PRO A 1 320 ? -14.995 -12.605 2.326 1.00 37.59 320 PRO A N 1
ATOM 2427 C CA . PRO A 1 320 ? -15.657 -12.827 3.604 1.00 37.59 320 PRO A CA 1
ATOM 2428 C C . PRO A 1 320 ? -15.304 -14.237 4.125 1.00 37.59 320 PRO A C 1
ATOM 2430 O O . PRO A 1 320 ? -14.936 -15.092 3.311 1.00 37.59 320 PRO A O 1
ATOM 2433 N N . PRO A 1 321 ? -15.367 -14.451 5.453 1.00 48.62 321 PRO A N 1
ATOM 2434 C CA . PRO A 1 321 ? -15.040 -15.732 6.080 1.00 48.62 321 PRO A CA 1
ATOM 2435 C C . PRO A 1 321 ? -15.757 -16.927 5.443 1.00 48.62 321 PRO A C 1
ATOM 2437 O O . PRO A 1 321 ? -16.907 -16.754 4.974 1.00 48.62 321 PRO A O 1
#

Solvent-accessible surface area (backbone atoms only — not comparable to full-atom values): 17714 Å² total; per-residue (Å²): 133,57,73,69,57,55,52,51,52,50,51,49,53,52,48,55,51,50,51,53,53,53,49,49,67,76,66,60,72,82,83,81,86,84,77,80,86,53,83,72,57,55,59,61,47,54,54,52,50,48,50,49,48,50,50,53,51,49,33,49,50,47,50,60,52,39,59,72,37,87,70,55,24,56,54,49,28,35,52,23,31,74,70,38,26,41,88,72,75,66,46,78,47,54,77,66,59,27,53,60,18,45,47,79,77,77,52,72,68,63,59,54,57,55,44,58,54,48,64,56,64,71,65,71,53,64,75,81,50,63,72,37,73,41,88,41,86,63,66,64,63,66,56,64,70,46,86,86,57,51,72,69,58,40,36,57,47,17,23,52,40,1,41,53,31,39,48,52,53,49,22,50,49,54,64,69,44,90,59,44,79,44,64,52,36,77,82,40,80,50,62,72,57,60,57,34,56,80,69,46,47,50,54,66,48,32,41,42,52,78,55,96,56,30,21,33,35,38,38,42,64,33,77,39,41,35,43,31,47,8,21,9,53,90,54,74,86,53,71,43,77,29,66,78,47,75,96,39,74,41,44,66,87,38,88,60,36,67,58,29,51,24,49,46,34,53,70,49,88,66,67,27,41,41,45,58,52,17,53,49,52,55,48,34,59,74,67,70,26,36,32,40,33,36,27,39,16,26,63,43,72,95,52,94,81,44,71,33,31,25,32,29,73,40,68,42,62,63,76,79,133

Organism: Cellulomonas flavigena (strain ATCC 482 / DSM 20109 / BCRC 11376 / JCM 18109 / NBRC 3775 / NCIMB 8073 / NRS 134) (NCBI:txid446466)

Foldseek 3Di:
DDPVVVVVVVVVVVVVVVVVLVVCVVPDDDPDPPDDPDPVVCVVVVVVVVVVVVQLVVLVVVLVVLCVPPPRVLVQLQVCLVVQARPRNRHGHDNVSSVVNCQVVPDDDVVVVVCVLVVVLVPDLDQQAAFDKDFDQDCLQVVLPDPPDDPVRNLVSFAVLQVVLVVVNVCSSLVNQQEEEDEFALPDDCVVVLVVLVVLDWDSYWYWDDDRSWIWIWTRSSFAIETEITTEHPDDWAWDQFLVDHP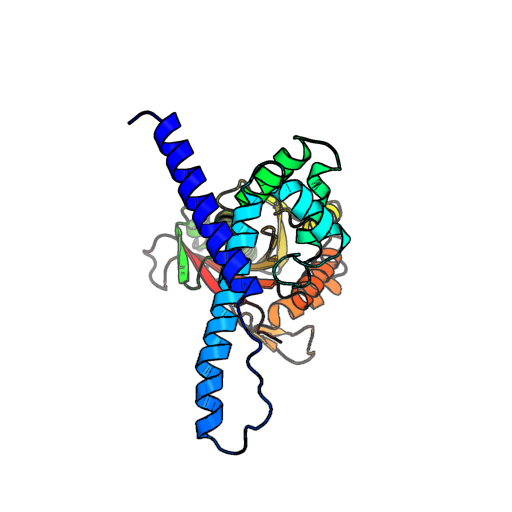DIDTLQDLCNLLSCLSVLCPDPGNRCSVVVSVSSVVRLVVQRYKYWYWYWHADPPDPPGRIMIGTNDIDRRDDD

Sequence (321 aa):
MSRRRVLRALQLVVGVWTTLAVVGLFTAGPAAADNCSVFTDCFGVANSALEAAFGLALLAVLSMVLDFVPGVGTVKGIVEAGTGRDLLTGQELEPWERALGVLPLVGGLAAVAGLSRIGRAGRGARMPGEGTRYPYSDPKVQQYRRPTMTPSQRARLSERIGEDGGLTYVRDVAGNRKVTILRPTSAADVRPLVERMKAGVPWDHAVAYNGRNVTNIVYFDGRNLHVIEAKGGDGVYGDRASTLRPGTRIRQDDPDYPRDVAADMRRSRLSDGRREISSLIRQAYKDGIVRYVGVRTGPRGELLAGNPETVVEHVFKEPPP

Radius of gyration: 27.08 Å; Cα contacts (8 Å, |Δi|>4): 467; chains: 1; bounding box: 74×63×60 Å